Protein 3LUI (pdb70)

Radius of gyration: 21.97 Å; Cα contacts (8 Å, |Δi|>4): 432; chains: 3; bounding box: 38×56×55 Å

Organism: Homo sapiens (NCBI:txid9606)

GO terms:
  GO:0005768 endosome (C, IDA)
  GO:0010008 endosome membrane (C, IDA)
  GO:0032991 protein-containing complex (C, IDA)
  GO:0005829 cytosol (C, IDA)
  GO:0031410 cytoplasmic vesicle (C, IDA)
  GO:0035091 phosphatidylinositol binding (F, IDA)
  GO:0005737 cytoplasm (C, EXP)
  GO:0005769 early endosome (C, EXP)
  GO:0030659 cytoplasmic vesicle membrane (C, EXP)
  GO:0032456 endocytic recycling (P, IMP)
  GO:0005515 protein binding (F, IPI)
  GO:0050750 low-density lipoprotein particle receptor binding (F, IDA)
  GO:0005769 early endosome (C, IDA)
  GO:0005794 Golgi apparatus (C, IDA)
  GO:0006707 cholesterol catabolic process (P, IC)

Nearest PDB structures (foldseek):
  3lui-assembly2_B  TM=1.010E+00  e=7.079E-20  Homo sapiens
  3lui-assembly1_A  TM=9.892E-01  e=5.474E-18  Homo sapiens
  3lui-assembly3_C  TM=9.964E-01  e=6.627E-17  Homo sapiens
  3fog-assembly1_A  TM=9.856E-01  e=6.623E-16  Homo sapiens
  5zn9-assembly1_A  TM=9.102E-01  e=9.070E-08  Homo sapiens

Solvent-accessible surface area: 17740 Å² total; per-residue (Å²): 154,13,28,1,75,109,39,58,99,96,113,68,48,60,52,1,2,10,0,31,45,112,61,103,74,39,0,56,2,94,24,64,31,0,26,17,0,31,63,72,0,107,130,78,66,40,29,160,63,24,40,97,24,9,86,138,94,42,26,87,47,54,118,66,32,23,97,82,24,49,66,78,0,33,136,7,0,46,44,0,122,146,44,116,93,1,10,80,7,113,30,0,48,43,5,10,117,61,2,60,122,100,37,176,97,118,4,23,1,76,92,46,52,101,122,77,92,80,72,44,2,2,4,0,38,21,96,64,100,66,35,0,61,1,97,26,64,17,0,30,9,0,20,81,77,0,124,193,114,59,30,49,147,84,18,33,95,31,7,77,106,100,42,25,100,45,59,119,75,37,19,77,93,22,34,63,59,0,33,136,3,1,50,38,0,72,142,42,120,99,0,2,83,8,132,23,0,46,24,6,10,142,55,0,59,76,48,35,121,136,118,81,43,100,3,26,0,64,86,44,55,96,96,95,105,52,30,74,71,58,52,0,2,6,0,31,12,85,56,100,78,23,0,50,3,94,23,62,34,0,30,8,0,33,98,79,0,116,184,112,55,21,66,160,55,31,33,98,30,8,76,140,101,51,18,79,42,32,121,75,46,20,74,90,23,37,81,63,0,41,148,3,0,50,32,0,51,124,39,114,90,0,0,86,6,144,28,0,38,39,9,4,134,46,1,88,139,81,70

Foldseek 3Di:
DKAFPDWDFDPVTFIWTQIADPNHTQFIHGLVLVVVLVVVVCVVPPPVQADDQDDDDPDDDDPVRVVVNRVRVRVRLVVQCPDPVSVPDPSNVVSSVVRRVVRD/DQKAQPDWDFAVVTFIWTFIDDPPHGQFTHGLVLVVVLLVVCCVVPNNVVADDQDDDDPDDDDPVRVVVNRVRSRVRLRRQCPDPVRVPDPSNVVSSVVRSVVRVD/DQWQWAFPDWDWDAVHDDIAIWTQIDTPPHGQFIDGLVLVVVLVVVCCVVPHPPPADDQDDDDPDDDDPVRVVVNRVRVRVRLVVQCPRPDRVPDPSNVVSSVVRNVVD

InterPro domains:
  IPR000159 Ras-associating domain [PS50200] (115-206)
  IPR001683 Phox homology [PF00787] (24-103)
  IPR001683 Phox homology [PS50195] (1-109)
  IPR001683 Phox homology [SM00312] (1-105)
  IPR011993 PH-like domain superfamily [G3DSA:2.30.29.30] (271-388)
  IPR028666 Sorting nexin-17, FERM domain, N-terminal subdomain [cd16121] (115-207)
  IPR036871 PX domain superfamily [G3DSA:3.30.1520.10] (1-111)
  IPR036871 PX domain superfamily [SSF64268] (11-110)
  IPR037836 SNX17, atypical FERM-like domain [cd13337] (269-388)
  IPR040842 Sorting nexin-17/31, FERM domain [PF18116] (270-384)
  IPR048763 Sortin nexin 17/31, FERM domain, F1 lobe [PF21273] (117-206)
  IPR048767 Sortin nexin 17/31, FERM domain, F2 lobe [PF21271] (207-267)

Secondary structure (DSSP, 8-state):
-EEEEEEEEE---EEEEEEEETTEEEEEEEHHHHHHHHHHHHHHH-STTSPPPPPP-SSPPPHHHHHHHHHHHHHHHHHHHHSHHHHH-HHHHHHHHHHHHHH-/--EEEEEEEE-----EEEEEEETTEEEEEEEHHHHHHHHHHHHHHH-GGGSPPPPPP-SSPPPHHHHHHHHHHHHHHHHHHHHSTTTTT-HHHHHHHHHHHHHHH-/--S-EEEEEEEEE---SS-EEEEEEEETTEEEEEE-HHHHHHHHHHHHHHH-TT-SPPPPPP-SSPPPHHHHHHHHHHHHHHHHHHHHSHHHHT-HHHHHHHHHHHHH-

Sequence (319 aa):
HFSIPETESRSSAYVAYNIHVNGVLHCRVRYSQLLGLHEQLRKEYGANVLPAFPPKKLFSLTPAEVEQRREQLEKYMQAVRQDPLLGSSETFNSFLRRAQQETQMHFSIPETESRGSAYVAYNIHVNGVLHCRVRYSQLLGLHEQLRKEYGANVLPAFPPKKLFSLTPAEVEQRREQLEKYMQAVRQDPLLGSSETFNSFLRRAQQETQQNAMHFSIPETESRSSGGSAYVAYNIHVNGVLHCRVRYSQLLGLHEQLRKEYGANVLPAFPPKKLFSLTPAEVEQRREQLEKYMQAVRQDPLLGSSETFNSFLRRAQQET

B-factor: mean 25.73, std 9.55, range [9.33, 63.17]

CATH classification: 3.30.1520.10

Structure (mmCIF, N/CA/C/O backbone):
data_3LUI
#
_entry.id   3LUI
#
_cell.length_a   56.893
_cell.length_b   66.588
_cell.length_c   98.193
_cell.angle_alpha   90.00
_cell.angle_beta   90.00
_cell.angle_gamma   90.00
#
_symmetry.space_group_name_H-M   'P 21 21 21'
#
loop_
_entity.id
_entity.type
_entity.pdbx_description
1 polymer 'Sorting nexin-17'
2 non-polymer 'SULFATE ION'
3 water water
#
loop_
_atom_site.group_PDB
_atom_site.id
_atom_site.type_symbol
_atom_site.label_atom_id
_atom_site.label_alt_id
_atom_site.label_comp_id
_atom_site.label_asym_id
_atom_site.label_entity_id
_atom_site.label_seq_id
_atom_site.pdbx_PDB_ins_code
_atom_site.Cartn_x
_atom_site.Cartn_y
_atom_site.Cartn_z
_atom_site.occupancy
_atom_site.B_iso_or_equiv
_atom_site.auth_seq_id
_atom_site.auth_comp_id
_atom_site.auth_asym_id
_atom_site.auth_atom_id
_atom_site.pdbx_PDB_model_num
ATOM 1 N N . HIS A 1 5 ? 6.138 20.197 2.562 1.00 35.28 2 HIS A N 1
ATOM 2 C CA . HIS A 1 5 ? 6.092 21.420 1.768 1.00 28.75 2 HIS A CA 1
ATOM 3 C C . HIS A 1 5 ? 7.219 21.431 0.749 1.00 23.44 2 HIS A C 1
ATOM 4 O O . HIS A 1 5 ? 8.386 21.610 1.106 1.00 25.74 2 HIS A O 1
ATOM 11 N N . PHE A 1 6 ? 6.864 21.229 -0.517 1.00 23.23 3 PHE A N 1
ATOM 12 C CA . PHE A 1 6 ? 7.821 21.277 -1.616 1.00 21.54 3 PHE A CA 1
ATOM 13 C C . PHE A 1 6 ? 8.077 22.701 -2.086 1.00 24.10 3 PHE A C 1
ATOM 14 O O . PHE A 1 6 ? 7.138 23.489 -2.240 1.00 20.72 3 PHE A O 1
ATOM 22 N N . SER A 1 7 ? 9.347 23.022 -2.331 1.00 17.45 4 SER A N 1
ATOM 23 C CA . SER A 1 7 ? 9.688 24.273 -2.983 1.00 14.38 4 SER A CA 1
ATOM 24 C C . SER A 1 7 ? 10.824 24.039 -3.980 1.00 14.61 4 SER A C 1
ATOM 25 O O . SER A 1 7 ? 11.538 23.039 -3.903 1.00 13.73 4 SER A O 1
ATOM 28 N N . ILE A 1 8 ? 10.966 24.956 -4.923 1.00 14.03 5 ILE A N 1
ATOM 29 C CA . ILE A 1 8 ? 12.114 24.969 -5.825 1.00 15.33 5 ILE A CA 1
ATOM 30 C C . ILE A 1 8 ? 12.652 26.394 -5.838 1.00 16.52 5 ILE A C 1
ATOM 31 O O . ILE A 1 8 ? 12.337 27.171 -6.741 1.00 18.75 5 ILE A O 1
ATOM 36 N N . PRO A 1 9 ? 13.448 26.755 -4.812 1.00 14.66 6 PRO A N 1
ATOM 37 C CA . PRO A 1 9 ? 13.867 28.144 -4.579 1.00 15.43 6 PRO A CA 1
ATOM 38 C C . PRO A 1 9 ? 14.956 28.598 -5.534 1.00 18.94 6 PRO A C 1
ATOM 39 O O . PRO A 1 9 ? 15.148 29.801 -5.722 1.00 19.99 6 PRO A O 1
ATOM 43 N N . GLU A 1 10 ? 15.662 27.639 -6.117 1.00 18.69 7 GLU A N 1
ATOM 44 C CA . GLU A 1 10 ? 16.824 27.939 -6.925 1.00 18.27 7 GLU A CA 1
ATOM 45 C C . GLU A 1 10 ? 17.042 26.948 -8.065 1.00 17.29 7 GLU A C 1
ATOM 46 O O . GLU A 1 10 ? 16.617 25.791 -8.001 1.00 15.55 7 GLU A O 1
ATOM 52 N N . THR A 1 11 ? 17.710 27.431 -9.108 1.00 18.15 8 THR A N 1
ATOM 53 C CA . THR A 1 11 ? 18.198 26.602 -10.205 1.00 14.62 8 THR A CA 1
ATOM 54 C C . THR A 1 11 ? 19.721 26.724 -10.229 1.00 20.02 8 THR A C 1
ATOM 55 O O . THR A 1 11 ? 20.280 27.683 -9.681 1.00 20.50 8 THR A O 1
ATOM 59 N N . GLU A 1 12 ? 20.385 25.758 -10.863 1.00 16.75 9 GLU A N 1
ATOM 60 C CA . GLU A 1 12 ? 21.834 25.831 -11.072 1.00 17.94 9 GLU A CA 1
ATOM 61 C C . GLU A 1 12 ? 22.158 25.472 -12.508 1.00 21.46 9 GLU A C 1
ATOM 62 O O . GLU A 1 12 ? 21.395 24.770 -13.160 1.00 18.81 9 GLU A O 1
ATOM 68 N N . SER A 1 13 ? 23.304 25.939 -12.996 1.00 16.19 10 SER A N 1
ATOM 69 C CA . SER A 1 13 ? 23.810 25.467 -14.275 1.00 15.32 10 SER A CA 1
ATOM 70 C C . SER A 1 13 ? 24.787 24.312 -14.017 1.00 20.82 10 SER A C 1
ATOM 71 O O . SER A 1 13 ? 25.760 24.455 -13.257 1.00 15.86 10 SER A O 1
ATOM 74 N N . ARG A 1 14 ? 24.495 23.160 -14.621 1.00 16.71 11 ARG A N 1
ATOM 75 C CA . ARG A 1 14 ? 25.307 21.957 -14.462 1.00 18.53 11 ARG A CA 1
ATOM 76 C C . ARG A 1 14 ? 25.663 21.342 -15.812 1.00 17.88 11 ARG A C 1
ATOM 77 O O . ARG A 1 14 ? 25.229 21.826 -16.850 1.00 18.34 11 ARG A O 1
ATOM 85 N N . SER A 1 15 ? 26.468 20.289 -15.806 1.00 18.00 12 SER A N 1
ATOM 86 C CA . SER A 1 15 ? 26.861 19.667 -17.054 1.00 19.04 12 SER A CA 1
ATOM 87 C C . SER A 1 15 ? 27.237 18.221 -16.805 1.00 20.60 12 SER A C 1
ATOM 88 O O . SER A 1 15 ? 27.326 17.810 -15.649 1.00 21.22 12 SER A O 1
ATOM 91 N N . SER A 1 21 ? 26.302 21.044 -23.627 1.00 42.15 18 SER A N 1
ATOM 92 C CA . SER A 1 21 ? 25.924 19.986 -22.707 1.00 32.91 18 SER A CA 1
ATOM 93 C C . SER A 1 21 ? 25.675 20.530 -21.299 1.00 29.39 18 SER A C 1
ATOM 94 O O . SER A 1 21 ? 25.478 19.760 -20.361 1.00 29.45 18 SER A O 1
ATOM 97 N N . ALA A 1 22 ? 25.692 21.853 -21.148 1.00 25.65 19 ALA A N 1
ATOM 98 C CA . ALA A 1 22 ? 25.251 22.459 -19.893 1.00 22.49 19 ALA A CA 1
ATOM 99 C C . ALA A 1 22 ? 23.724 22.485 -19.882 1.00 20.39 19 ALA A C 1
ATOM 100 O O . ALA A 1 22 ? 23.089 22.613 -20.924 1.00 21.04 19 ALA A O 1
ATOM 102 N N . TYR A 1 23 ? 23.133 22.360 -18.708 1.00 17.12 20 TYR A N 1
ATOM 103 C CA . TYR A 1 23 ? 21.680 22.333 -18.629 1.00 18.00 20 TYR A CA 1
ATOM 104 C C . TYR A 1 23 ? 21.266 22.971 -17.321 1.00 18.03 20 TYR A C 1
ATOM 105 O O . TYR A 1 23 ? 22.090 23.127 -16.419 1.00 14.89 20 TYR A O 1
ATOM 114 N N . VAL A 1 24 ? 19.990 23.325 -17.215 1.00 13.07 21 VAL A N 1
ATOM 115 C CA . VAL A 1 24 ? 19.451 23.886 -15.990 1.00 15.10 21 VAL A CA 1
ATOM 116 C C . VAL A 1 24 ? 18.950 22.789 -15.066 1.00 16.32 21 VAL A C 1
ATOM 117 O O . VAL A 1 24 ? 18.168 21.925 -15.479 1.00 17.90 21 VAL A O 1
ATOM 121 N N . ALA A 1 25 ? 19.412 22.825 -13.822 1.00 13.23 22 ALA A N 1
ATOM 122 C CA . ALA A 1 25 ? 18.977 21.906 -12.786 1.00 13.83 22 ALA A CA 1
ATOM 123 C C . ALA A 1 25 ? 18.097 22.664 -11.814 1.00 14.29 22 ALA A C 1
ATOM 124 O O . ALA A 1 25 ? 18.346 23.833 -11.527 1.00 14.77 22 ALA A O 1
ATOM 126 N N . TYR A 1 26 ? 17.067 21.979 -11.322 1.00 14.02 23 TYR A N 1
ATOM 127 C CA . TYR A 1 26 ? 16.111 22.544 -10.378 1.00 15.73 23 TYR A CA 1
ATOM 128 C C . TYR A 1 26 ? 16.337 21.897 -9.033 1.00 17.40 23 TYR A C 1
ATOM 129 O O . TYR A 1 26 ? 16.344 20.667 -8.913 1.00 15.70 23 TYR A O 1
ATOM 138 N N . ASN A 1 27 ? 16.569 22.728 -8.020 1.00 14.65 24 ASN A N 1
ATOM 139 C CA . ASN A 1 27 ? 16.888 22.205 -6.702 1.00 17.52 24 ASN A CA 1
ATOM 140 C C . ASN A 1 27 ? 15.616 22.067 -5.880 1.00 16.52 24 ASN A C 1
ATOM 141 O O . ASN A 1 27 ? 15.124 23.042 -5.323 1.00 15.77 24 ASN A O 1
ATOM 146 N N . ILE A 1 28 ? 15.059 20.862 -5.839 1.00 15.33 25 ILE A N 1
ATOM 147 C CA . ILE A 1 28 ? 13.816 20.645 -5.111 1.00 17.02 25 ILE A CA 1
ATOM 148 C C . ILE A 1 28 ? 14.121 20.511 -3.631 1.00 16.35 25 ILE A C 1
ATOM 149 O O . ILE A 1 28 ? 14.987 19.722 -3.229 1.00 16.91 25 ILE A O 1
ATOM 154 N N . HIS A 1 29 ? 13.414 21.295 -2.830 1.00 13.69 26 HIS A N 1
ATOM 155 C CA . HIS A 1 29 ? 13.573 21.278 -1.388 1.00 13.76 26 HIS A CA 1
ATOM 156 C C . HIS A 1 29 ? 12.320 20.719 -0.745 1.00 21.73 26 HIS A C 1
ATOM 157 O O . HIS A 1 29 ? 11.247 20.789 -1.330 1.00 17.50 26 HIS A O 1
ATOM 164 N N . VAL A 1 30 ? 12.457 20.140 0.446 1.00 19.26 27 VAL A N 1
ATOM 165 C CA . VAL A 1 30 ? 11.283 19.773 1.245 1.00 18.99 27 VAL A CA 1
ATOM 166 C C . VAL A 1 30 ? 11.434 20.371 2.641 1.00 22.39 27 VAL A C 1
ATOM 167 O O . VAL A 1 30 ? 12.446 20.156 3.304 1.00 22.67 27 VAL A O 1
ATOM 171 N N . ASN A 1 31 ? 10.431 21.126 3.077 1.00 25.54 28 ASN A N 1
ATOM 172 C CA . ASN A 1 31 ? 10.533 21.911 4.305 1.00 25.47 28 ASN A CA 1
ATOM 173 C C . ASN A 1 31 ? 11.807 22.734 4.386 1.00 25.64 28 ASN A C 1
ATOM 174 O O . ASN A 1 31 ? 12.416 22.848 5.448 1.00 26.58 28 ASN A O 1
ATOM 179 N N . GLY A 1 32 ? 12.208 23.298 3.253 1.00 21.06 29 GLY A N 1
ATOM 180 C CA . GLY A 1 32 ? 13.300 24.248 3.217 1.00 22.95 29 GLY A CA 1
ATOM 181 C C . GLY A 1 32 ? 14.654 23.589 3.199 1.00 20.63 29 GLY A C 1
ATOM 182 O O . GLY A 1 32 ? 15.676 24.253 3.319 1.00 21.83 29 GLY A O 1
ATOM 183 N N . VAL A 1 33 ? 14.656 22.268 3.046 1.00 22.02 30 VAL A N 1
ATOM 184 C CA . VAL A 1 33 ? 15.893 21.502 3.056 1.00 23.28 30 VAL A CA 1
ATOM 185 C C . VAL A 1 33 ? 16.053 20.800 1.722 1.00 22.33 30 VAL A C 1
ATOM 186 O O . VAL A 1 33 ? 15.118 20.167 1.243 1.00 19.67 30 VAL A O 1
ATOM 190 N N . LEU A 1 34 ? 17.236 20.921 1.132 1.00 18.02 31 LEU A N 1
ATOM 191 C CA . LEU A 1 34 ? 17.527 20.326 -0.169 1.00 21.54 31 LEU A CA 1
ATOM 192 C C . LEU A 1 34 ? 17.220 18.840 -0.190 1.00 21.62 31 LEU A C 1
ATOM 193 O O . LEU A 1 34 ? 17.739 18.076 0.622 1.00 21.27 31 LEU A O 1
ATOM 198 N N . HIS A 1 35 ? 16.393 18.431 -1.139 1.00 15.89 32 HIS A N 1
ATOM 199 C CA . HIS A 1 35 ? 16.003 17.035 -1.260 1.00 19.13 32 HIS A CA 1
ATOM 200 C C . HIS A 1 35 ? 16.656 16.423 -2.487 1.00 21.41 32 HIS A C 1
ATOM 201 O O . HIS A 1 35 ? 17.340 15.399 -2.406 1.00 21.41 32 HIS A O 1
ATOM 208 N N . CYS A 1 36 ? 16.453 17.051 -3.634 1.00 18.33 33 CYS A N 1
ATOM 209 C CA . CYS A 1 36 ? 17.061 16.535 -4.848 1.00 19.78 33 CYS A CA 1
ATOM 210 C C . CYS A 1 36 ? 17.195 17.571 -5.942 1.00 17.80 33 CYS A C 1
ATOM 211 O O . CYS A 1 36 ? 16.463 18.564 -5.995 1.00 21.16 33 CYS A O 1
ATOM 214 N N . ARG A 1 37 ? 18.148 17.317 -6.822 1.00 16.71 34 ARG A N 1
ATOM 215 C CA . ARG A 1 37 ? 18.402 18.151 -7.979 1.00 17.88 34 ARG A CA 1
ATOM 216 C C . ARG A 1 37 ? 17.976 17.377 -9.235 1.00 18.75 34 ARG A C 1
ATOM 217 O O . ARG A 1 37 ? 18.353 16.211 -9.407 1.00 20.00 34 ARG A O 1
ATOM 225 N N . VAL A 1 38 ? 17.162 17.995 -10.086 1.00 16.61 35 VAL A N 1
ATOM 226 C CA . VAL A 1 38 ? 16.664 17.334 -11.298 1.00 12.88 35 VAL A CA 1
ATOM 227 C C . VAL A 1 38 ? 16.588 18.283 -12.476 1.00 15.88 35 VAL A C 1
ATOM 228 O O . VAL A 1 38 ? 16.466 19.491 -12.300 1.00 19.11 35 VAL A O 1
ATOM 232 N N . ARG A 1 39 ? 16.632 17.738 -13.687 1.00 12.52 36 ARG A N 1
ATOM 233 C CA . ARG A 1 39 ? 16.497 18.581 -14.874 1.00 14.01 36 ARG A CA 1
ATOM 234 C C . ARG A 1 39 ? 15.084 18.480 -15.433 1.00 14.51 36 ARG A C 1
ATOM 235 O O . ARG A 1 39 ? 14.336 17.573 -15.077 1.00 14.39 36 ARG A O 1
ATOM 243 N N . TYR A 1 40 ? 14.707 19.437 -16.271 1.00 12.84 37 TYR A N 1
ATOM 244 C CA . TYR A 1 40 ? 13.371 19.449 -16.842 1.00 14.89 37 TYR A CA 1
ATOM 245 C C . TYR A 1 40 ? 13.030 18.109 -17.516 1.00 15.54 37 TYR A C 1
ATOM 246 O O . TYR A 1 40 ? 11.924 17.585 -17.359 1.00 13.64 37 TYR A O 1
ATOM 255 N N . SER A 1 41 ? 13.960 17.576 -18.298 1.00 16.23 38 SER A N 1
ATOM 256 C CA . SER A 1 41 ? 13.701 16.323 -19.017 1.00 16.87 38 SER A CA 1
ATOM 257 C C . SER A 1 41 ? 13.267 15.211 -18.074 1.00 14.76 38 SER A C 1
ATOM 258 O O . SER A 1 41 ? 12.457 14.366 -18.447 1.00 16.36 38 SER A O 1
ATOM 261 N N . GLN A 1 42 ? 13.805 15.199 -16.855 1.00 15.44 39 GLN A N 1
ATOM 262 C CA . GLN A 1 42 ? 13.460 14.148 -15.903 1.00 15.81 39 GLN A CA 1
ATOM 263 C C . GLN A 1 42 ? 12.042 14.338 -15.390 1.00 15.43 39 GLN A C 1
ATOM 264 O O . GLN A 1 42 ? 11.266 13.385 -15.296 1.00 13.34 39 GLN A O 1
ATOM 270 N N . LEU A 1 43 ? 11.698 15.574 -15.055 1.00 11.34 40 LEU A N 1
ATOM 271 C CA . LEU A 1 43 ? 10.345 15.847 -14.589 1.00 10.48 40 LEU A CA 1
ATOM 272 C C . LEU A 1 43 ? 9.330 15.620 -15.720 1.00 11.54 40 LEU A C 1
ATOM 273 O O . LEU A 1 43 ? 8.214 15.196 -15.470 1.00 14.12 40 LEU A O 1
ATOM 278 N N . LEU A 1 44 ? 9.722 15.896 -16.959 1.00 12.45 41 LEU A N 1
ATOM 279 C CA . LEU A 1 44 ? 8.852 15.614 -18.090 1.00 14.01 41 LEU A CA 1
ATOM 280 C C . LEU A 1 44 ? 8.583 14.113 -18.202 1.00 15.26 41 LEU A C 1
ATOM 281 O O . LEU A 1 44 ? 7.449 13.685 -18.420 1.00 12.56 41 LEU A O 1
ATOM 286 N N . GLY A 1 45 ? 9.637 13.313 -18.067 1.00 14.28 42 GLY A N 1
ATOM 287 C CA . GLY A 1 45 ? 9.492 11.870 -18.132 1.00 15.41 42 GLY A CA 1
ATOM 288 C C . GLY A 1 45 ? 8.614 11.383 -17.005 1.00 18.91 42 GLY A C 1
ATOM 289 O O . GLY A 1 45 ? 7.835 10.439 -17.175 1.00 15.39 42 GLY A O 1
ATOM 290 N N . LEU A 1 46 ? 8.748 12.031 -15.849 1.00 15.14 43 LEU A N 1
ATOM 291 C CA . LEU A 1 46 ? 7.961 11.678 -14.680 1.00 15.99 43 LEU A CA 1
ATOM 292 C C . LEU A 1 46 ? 6.495 11.895 -14.993 1.00 17.30 43 LEU A C 1
ATOM 293 O O . LEU A 1 46 ? 5.668 11.011 -14.789 1.00 14.36 43 LEU A O 1
ATOM 298 N N . HIS A 1 47 ? 6.192 13.091 -15.484 1.00 13.98 44 HIS A N 1
ATOM 299 C CA . HIS A 1 47 ? 4.822 13.433 -15.857 1.00 16.16 44 HIS A CA 1
ATOM 300 C C . HIS A 1 47 ? 4.248 12.447 -16.876 1.00 18.37 44 HIS A C 1
ATOM 301 O O . HIS A 1 47 ? 3.119 11.961 -16.731 1.00 16.68 44 HIS A O 1
ATOM 308 N N . GLU A 1 48 ? 5.030 12.133 -17.901 1.00 15.10 45 GLU A N 1
ATOM 309 C CA . GLU A 1 48 ? 4.545 11.240 -18.946 1.00 17.95 45 GLU A CA 1
ATOM 310 C C . GLU A 1 48 ? 4.213 9.849 -18.415 1.00 18.83 45 GLU A C 1
ATOM 311 O O . GLU A 1 48 ? 3.218 9.256 -18.833 1.00 17.38 45 GLU A O 1
ATOM 317 N N . GLN A 1 49 ? 5.015 9.353 -17.473 1.00 15.32 46 GLN A N 1
ATOM 318 C CA . GLN A 1 49 ? 4.768 8.050 -16.850 1.00 17.07 46 GLN A CA 1
ATOM 319 C C . GLN A 1 49 ? 3.544 8.082 -15.936 1.00 20.52 46 GLN A C 1
ATOM 320 O O . GLN A 1 49 ? 2.739 7.147 -15.934 1.00 19.51 46 GLN A O 1
ATOM 326 N N . LEU A 1 50 ? 3.390 9.150 -15.160 1.00 17.59 47 LEU A N 1
ATOM 327 C CA . LEU A 1 50 ? 2.191 9.279 -14.330 1.00 16.96 47 LEU A CA 1
ATOM 328 C C . LEU A 1 50 ? 0.950 9.363 -15.213 1.00 16.03 47 LEU A C 1
ATOM 329 O O . LEU A 1 50 ? -0.099 8.828 -14.858 1.00 18.20 47 LEU A O 1
ATOM 334 N N . ARG A 1 51 ? 1.070 10.019 -16.364 1.00 16.61 48 ARG A N 1
ATOM 335 C CA . ARG A 1 51 ? -0.054 10.115 -17.305 1.00 19.07 48 ARG A CA 1
ATOM 336 C C . ARG A 1 51 ? -0.437 8.730 -17.831 1.00 24.57 48 ARG A C 1
ATOM 337 O O . ARG A 1 51 ? -1.621 8.392 -17.911 1.00 22.35 48 ARG A O 1
ATOM 345 N N . LYS A 1 52 ? 0.572 7.938 -18.186 1.00 19.43 49 LYS A N 1
ATOM 346 C CA . LYS A 1 52 ? 0.359 6.558 -18.616 1.00 21.57 49 LYS A CA 1
ATOM 347 C C . LYS A 1 52 ? -0.370 5.758 -17.547 1.00 22.22 49 LYS A C 1
ATOM 348 O O . LYS A 1 52 ? -1.302 5.018 -17.839 1.00 23.97 49 LYS A O 1
ATOM 354 N N . GLU A 1 53 ? 0.045 5.917 -16.299 1.00 18.33 50 GLU A N 1
ATOM 355 C CA . GLU A 1 53 ? -0.523 5.132 -15.215 1.00 17.74 50 GLU A CA 1
ATOM 356 C C . GLU A 1 53 ? -1.919 5.578 -14.791 1.00 24.59 50 GLU A C 1
ATOM 357 O O . GLU A 1 53 ? -2.768 4.734 -14.508 1.00 23.43 50 GLU A O 1
ATOM 363 N N . TYR A 1 54 ? -2.158 6.890 -14.753 1.00 19.48 51 TYR A N 1
ATOM 364 C CA . TYR A 1 54 ? -3.398 7.420 -14.168 1.00 22.60 51 TYR A CA 1
ATOM 365 C C . TYR A 1 54 ? -4.396 8.042 -15.143 1.00 25.69 51 TYR A C 1
ATOM 366 O O . TYR A 1 54 ? -5.526 8.340 -14.756 1.00 26.37 51 TYR A O 1
ATOM 375 N N . GLY A 1 55 ? -3.990 8.236 -16.396 1.00 25.12 52 GLY A N 1
ATOM 376 C CA . GLY A 1 55 ? -4.930 8.599 -17.448 1.00 30.60 52 GLY A CA 1
ATOM 377 C C . GLY A 1 55 ? -5.196 10.070 -17.772 1.00 36.95 52 GLY A C 1
ATOM 378 O O . GLY A 1 55 ? -6.116 10.366 -18.546 1.00 37.14 52 GLY A O 1
ATOM 379 N N . ALA A 1 56 ? -4.431 10.990 -17.187 1.00 26.83 53 ALA A N 1
ATOM 380 C CA . ALA A 1 56 ? -4.450 12.398 -17.634 1.00 37.30 53 ALA A CA 1
ATOM 381 C C . ALA A 1 56 ? -5.293 13.367 -16.822 1.00 41.59 53 ALA A C 1
ATOM 382 O O . ALA A 1 56 ? -4.741 14.194 -16.095 1.00 40.94 53 ALA A O 1
ATOM 384 N N . ASN A 1 57 ? -6.618 13.305 -17.009 1.00 37.19 54 ASN A N 1
ATOM 385 C CA . ASN A 1 57 ? -7.562 14.220 -16.360 1.00 34.62 54 ASN A CA 1
ATOM 386 C C . ASN A 1 57 ? -7.394 14.240 -14.855 1.00 34.37 54 ASN A C 1
ATOM 387 O O . ASN A 1 57 ? -8.300 14.652 -14.119 1.00 34.36 54 ASN A O 1
ATOM 392 N N . VAL A 1 58 ? -6.227 13.788 -14.413 1.00 27.28 55 VAL A N 1
ATOM 393 C CA . VAL A 1 58 ? -5.908 13.640 -13.016 1.00 25.21 55 VAL A CA 1
ATOM 394 C C . VAL A 1 58 ? -4.717 14.538 -12.677 1.00 20.69 55 VAL A C 1
ATOM 395 O O . VAL A 1 58 ? -4.597 15.021 -11.558 1.00 23.63 55 VAL A O 1
ATOM 399 N N . LEU A 1 59 ? -3.854 14.764 -13.660 1.00 20.45 56 LEU A N 1
ATOM 400 C CA . LEU A 1 59 ? -2.628 15.521 -13.447 1.00 15.47 56 LEU A CA 1
ATOM 401 C C . LEU A 1 59 ? -2.807 16.998 -13.767 1.00 14.87 56 LEU A C 1
ATOM 402 O O . LEU A 1 59 ? -3.622 17.361 -14.627 1.00 15.39 56 LEU A O 1
ATOM 407 N N . PRO A 1 60 ? -2.023 17.855 -13.096 1.00 14.80 57 PRO A N 1
ATOM 408 C CA . PRO A 1 60 ? -1.992 19.265 -13.483 1.00 15.04 57 PRO A CA 1
ATOM 409 C C . PRO A 1 60 ? -1.331 19.344 -14.844 1.00 17.46 57 PRO A C 1
ATOM 410 O O . PRO A 1 60 ? -0.607 18.412 -15.200 1.00 16.10 57 PRO A O 1
ATOM 414 N N . ALA A 1 61 ? -1.539 20.429 -15.582 1.00 15.45 58 ALA A N 1
ATOM 415 C CA . ALA A 1 61 ? -0.833 20.624 -16.846 1.00 15.07 58 ALA A CA 1
ATOM 416 C C . ALA A 1 61 ? 0.655 20.703 -16.559 1.00 15.02 58 ALA A C 1
ATOM 417 O O . ALA A 1 61 ? 1.066 21.359 -15.620 1.00 15.68 58 ALA A O 1
ATOM 419 N N . PHE A 1 62 ? 1.463 20.027 -17.363 1.00 14.40 59 PHE A N 1
ATOM 420 C CA . PHE A 1 62 ? 2.897 20.075 -17.142 1.00 14.90 59 PHE A CA 1
ATOM 421 C C . PHE A 1 62 ? 3.486 21.276 -17.890 1.00 15.60 59 PHE A C 1
ATOM 422 O O . PHE A 1 62 ? 3.122 21.538 -19.033 1.00 16.49 59 PHE A O 1
ATOM 430 N N . PRO A 1 63 ? 4.390 22.027 -17.243 1.00 13.35 60 PRO A N 1
ATOM 431 C CA . PRO A 1 63 ? 4.970 23.161 -17.969 1.00 15.65 60 PRO A CA 1
ATOM 432 C C . PRO A 1 63 ? 5.592 22.655 -19.272 1.00 14.24 60 PRO A C 1
ATOM 433 O O . PRO A 1 63 ? 6.354 21.690 -19.245 1.00 13.87 60 PRO A O 1
ATOM 437 N N . PRO A 1 64 ? 5.241 23.289 -20.398 1.00 15.73 61 PRO A N 1
ATOM 438 C CA . PRO A 1 64 ? 5.474 22.727 -21.730 1.00 18.72 61 PRO A CA 1
ATOM 439 C C . PRO A 1 64 ? 6.908 22.887 -22.239 1.00 18.31 61 PRO A C 1
ATOM 440 O O . PRO A 1 64 ? 7.636 23.770 -21.800 1.00 16.01 61 PRO A O 1
ATOM 444 N N . LYS A 1 65 ? 7.289 22.008 -23.160 1.00 16.55 62 LYS A N 1
ATOM 445 C CA . LYS A 1 65 ? 8.553 22.124 -23.876 1.00 21.99 62 LYS A CA 1
ATOM 446 C C . LYS A 1 65 ? 8.635 23.431 -24.657 1.00 24.90 62 LYS A C 1
ATOM 447 O O . LYS A 1 65 ? 7.629 23.927 -25.166 1.00 23.68 62 LYS A O 1
ATOM 453 N N . LYS A 1 66 ? 9.847 23.975 -24.740 1.00 19.47 63 LYS A N 1
ATOM 454 C CA . LYS A 1 66 ? 10.147 25.190 -25.491 1.00 22.90 63 LYS A CA 1
ATOM 455 C C . LYS A 1 66 ? 11.026 24.836 -26.693 1.00 19.60 63 LYS A C 1
ATOM 456 O O . LYS A 1 66 ? 11.761 23.856 -26.659 1.00 19.15 63 LYS A O 1
ATOM 462 N N . LEU A 1 67 ? 10.963 25.641 -27.745 1.00 19.65 64 LEU A N 1
ATOM 463 C CA . LEU A 1 67 ? 11.685 25.341 -28.977 1.00 20.39 64 LEU A CA 1
ATOM 464 C C . LEU A 1 67 ? 12.978 26.135 -29.080 1.00 21.28 64 LEU A C 1
ATOM 465 O O . LEU A 1 67 ? 13.732 26.011 -30.053 1.00 22.59 64 LEU A O 1
ATOM 470 N N . PHE A 1 68 ? 13.238 26.940 -28.061 1.00 21.70 65 PHE A N 1
ATOM 471 C CA . PHE A 1 68 ? 14.408 27.800 -28.040 1.00 20.04 65 PHE A CA 1
ATOM 472 C C . PHE A 1 68 ? 14.971 27.792 -26.632 1.00 20.50 65 PHE A C 1
ATOM 473 O O . PHE A 1 68 ? 14.231 27.647 -25.658 1.00 19.92 65 PHE A O 1
ATOM 481 N N . SER A 1 69 ? 16.283 27.949 -26.521 1.00 24.18 66 SER A N 1
ATOM 482 C CA . SER A 1 69 ? 16.910 27.984 -25.207 1.00 23.47 66 SER A CA 1
ATOM 483 C C . SER A 1 69 ? 16.252 29.059 -24.336 1.00 22.25 66 SER A C 1
ATOM 484 O O . SER A 1 69 ? 15.957 30.175 -24.794 1.00 18.94 66 SER A O 1
ATOM 487 N N . LEU A 1 70 ? 16.021 28.722 -23.074 1.00 21.83 67 LEU A N 1
ATOM 488 C CA . LEU A 1 70 ? 15.244 29.593 -22.203 1.00 17.68 67 LEU A CA 1
ATOM 489 C C . LEU A 1 70 ? 16.036 30.804 -21.742 1.00 21.14 67 LEU A C 1
ATOM 490 O O . LEU A 1 70 ? 17.200 30.681 -21.351 1.00 20.84 67 LEU A O 1
ATOM 495 N N . THR A 1 71 ? 15.396 31.970 -21.790 1.00 17.98 68 THR A N 1
ATOM 496 C CA . THR A 1 71 ? 15.961 33.174 -21.199 1.00 20.53 68 THR A CA 1
ATOM 497 C C . THR A 1 71 ? 15.931 33.035 -19.681 1.00 21.42 68 THR A C 1
ATOM 498 O O . THR A 1 71 ? 15.245 32.160 -19.155 1.00 18.47 68 THR A O 1
ATOM 502 N N . PRO A 1 72 ? 16.681 33.891 -18.968 1.00 21.78 69 PRO A N 1
ATOM 503 C CA . PRO A 1 72 ? 16.582 33.851 -17.506 1.00 20.22 69 PRO A CA 1
ATOM 504 C C . PRO A 1 72 ? 15.140 34.034 -17.029 1.00 18.82 69 PRO A C 1
ATOM 505 O O . PRO A 1 72 ? 14.731 33.353 -16.092 1.00 20.45 69 PRO A O 1
ATOM 509 N N . ALA A 1 73 ? 14.388 34.932 -17.659 1.00 20.39 70 ALA A N 1
ATOM 510 C CA . ALA A 1 73 ? 12.989 35.124 -17.286 1.00 16.87 70 ALA A CA 1
ATOM 511 C C . ALA A 1 73 ? 12.186 33.830 -17.468 1.00 15.20 70 ALA A C 1
ATOM 512 O O . ALA A 1 73 ? 11.384 33.456 -16.615 1.00 15.11 70 ALA A O 1
ATOM 514 N N . GLU A 1 74 ? 12.401 33.167 -18.595 1.00 17.63 71 GLU A N 1
ATOM 515 C CA . GLU A 1 74 ? 11.743 31.889 -18.884 1.00 15.82 71 GLU A CA 1
ATOM 516 C C . GLU A 1 74 ? 12.116 30.791 -17.890 1.00 13.00 71 GLU A C 1
ATOM 517 O O . GLU A 1 74 ? 11.264 30.013 -17.470 1.00 14.36 71 GLU A O 1
ATOM 523 N N . VAL A 1 75 ? 13.386 30.733 -17.497 1.00 12.41 72 VAL A N 1
ATOM 524 C CA . VAL A 1 75 ? 13.808 29.760 -16.492 1.00 13.66 72 VAL A CA 1
ATOM 525 C C . VAL A 1 75 ? 13.069 30.013 -15.182 1.00 12.99 72 VAL A C 1
ATOM 526 O O . VAL A 1 75 ? 12.558 29.088 -14.543 1.00 12.45 72 VAL A O 1
ATOM 530 N N . GLU A 1 76 ? 13.008 31.281 -14.791 1.00 12.22 73 GLU A N 1
ATOM 531 C CA . GLU A 1 76 ? 12.344 31.674 -13.554 1.00 14.26 73 GLU A CA 1
ATOM 532 C C . GLU A 1 76 ? 10.876 31.300 -13.588 1.00 14.51 73 GLU A C 1
ATOM 533 O O . GLU A 1 76 ? 10.306 30.838 -12.596 1.00 15.19 73 GLU A O 1
ATOM 539 N N . GLN A 1 77 ? 10.256 31.518 -14.738 1.00 13.31 74 GLN A N 1
ATOM 540 C CA . GLN A 1 77 ? 8.852 31.165 -14.891 1.00 13.07 74 GLN A CA 1
ATOM 541 C C . GLN A 1 77 ? 8.659 29.666 -14.777 1.00 14.06 74 GLN A C 1
ATOM 542 O O . GLN A 1 77 ? 7.737 29.206 -14.104 1.00 12.89 74 GLN A O 1
ATOM 548 N N . ARG A 1 78 ? 9.520 28.908 -15.456 1.00 12.84 75 ARG A N 1
ATOM 549 C CA . ARG A 1 78 ? 9.422 27.448 -15.449 1.00 11.95 75 ARG A CA 1
ATOM 550 C C . ARG A 1 78 ? 9.662 26.882 -14.056 1.00 12.95 75 ARG A C 1
ATOM 551 O O . ARG A 1 78 ? 9.022 25.911 -13.650 1.00 13.06 75 ARG A O 1
ATOM 559 N N . ARG A 1 79 ? 10.630 27.457 -13.350 1.00 11.14 76 ARG A N 1
ATOM 560 C CA . ARG A 1 79 ? 10.896 27.102 -11.958 1.00 12.60 76 ARG A CA 1
ATOM 561 C C . ARG A 1 79 ? 9.622 27.250 -11.111 1.00 13.87 76 ARG A C 1
ATOM 562 O O . ARG A 1 79 ? 9.263 26.353 -10.345 1.00 12.07 76 ARG A O 1
ATOM 570 N N . GLU A 1 80 ? 8.962 28.396 -11.240 1.00 15.37 77 GLU A N 1
ATOM 571 C CA . GLU A 1 80 ? 7.754 28.676 -10.459 1.00 15.40 77 GLU A CA 1
ATOM 572 C C . GLU A 1 80 ? 6.656 27.668 -10.811 1.00 12.94 77 GLU A C 1
ATOM 573 O O . GLU A 1 80 ? 5.938 27.175 -9.940 1.00 13.39 77 GLU A O 1
ATOM 579 N N . GLN A 1 81 ? 6.526 27.366 -12.098 1.00 13.03 78 GLN A N 1
ATOM 580 C CA . GLN A 1 81 ? 5.488 26.446 -12.557 1.00 14.05 78 GLN A CA 1
ATOM 581 C C . GLN A 1 81 ? 5.755 24.995 -12.173 1.00 12.60 78 GLN A C 1
ATOM 582 O O . GLN A 1 81 ? 4.830 24.265 -11.781 1.00 12.92 78 GLN A O 1
ATOM 588 N N . LEU A 1 82 ? 7.007 24.554 -12.291 1.00 11.97 79 LEU A N 1
ATOM 589 C CA . LEU A 1 82 ? 7.339 23.213 -11.834 1.00 9.33 79 LEU A CA 1
ATOM 590 C C . LEU A 1 82 ? 7.097 23.083 -10.323 1.00 13.29 79 LEU A C 1
ATOM 591 O O . LEU A 1 82 ? 6.661 22.029 -9.838 1.00 12.48 79 LEU A O 1
ATOM 596 N N . GLU A 1 83 ? 7.367 24.162 -9.593 1.00 10.63 80 GLU A N 1
ATOM 597 C CA . GLU A 1 83 ? 7.185 24.178 -8.149 1.00 13.42 80 GLU A CA 1
ATOM 598 C C . GLU A 1 83 ? 5.721 23.921 -7.815 1.00 15.13 80 GLU A C 1
ATOM 599 O O . GLU A 1 83 ? 5.406 23.046 -7.014 1.00 14.96 80 GLU A O 1
ATOM 605 N N . LYS A 1 84 ? 4.830 24.680 -8.438 1.00 13.93 81 LYS A N 1
ATOM 606 C CA . LYS A 1 84 ? 3.391 24.473 -8.240 1.00 12.96 81 LYS A CA 1
ATOM 607 C C . LYS A 1 84 ? 2.915 23.103 -8.720 1.00 13.35 81 LYS A C 1
ATOM 608 O O . LYS A 1 84 ? 2.049 22.477 -8.104 1.00 13.79 81 LYS A O 1
ATOM 614 N N . TYR A 1 85 ? 3.466 22.641 -9.835 1.00 14.68 82 TYR A N 1
ATOM 615 C CA . TYR A 1 85 ? 3.123 21.332 -10.352 1.00 12.83 82 TYR A CA 1
ATOM 616 C C . TYR A 1 85 ? 3.460 20.229 -9.347 1.00 14.84 82 TYR A C 1
ATOM 617 O O . TYR A 1 85 ? 2.644 19.353 -9.078 1.00 15.13 82 TYR A O 1
ATOM 626 N N . MET A 1 86 ? 4.673 20.270 -8.801 1.00 13.39 83 MET A N 1
ATOM 627 C CA . MET A 1 86 ? 5.119 19.258 -7.843 1.00 13.27 83 MET A CA 1
ATOM 628 C C . MET A 1 86 ? 4.322 19.339 -6.543 1.00 15.42 83 MET A C 1
ATOM 629 O O . MET A 1 86 ? 3.961 18.310 -5.967 1.00 17.28 83 MET A O 1
ATOM 634 N N . GLN A 1 87 ? 4.049 20.556 -6.081 1.00 16.11 84 GLN A N 1
ATOM 635 C CA . GLN A 1 87 ? 3.196 20.724 -4.907 1.00 20.18 84 GLN A CA 1
ATOM 636 C C . GLN A 1 87 ? 1.831 20.083 -5.152 1.00 19.45 84 GLN A C 1
ATOM 637 O O . GLN A 1 87 ? 1.329 19.332 -4.317 1.00 20.37 84 GLN A O 1
ATOM 643 N N . ALA A 1 88 ? 1.235 20.379 -6.304 1.00 14.69 85 ALA A N 1
ATOM 644 C CA . ALA A 1 88 ? -0.102 19.872 -6.636 1.00 17.68 85 ALA A CA 1
ATOM 645 C C . ALA A 1 88 ? -0.155 18.351 -6.672 1.00 20.71 85 ALA A C 1
ATOM 646 O O . ALA A 1 88 ? -1.089 17.742 -6.146 1.00 20.46 85 ALA A O 1
ATOM 648 N N . VAL A 1 89 ? 0.843 17.745 -7.307 1.00 14.45 86 VAL A N 1
ATOM 649 C CA . VAL A 1 89 ? 0.944 16.296 -7.376 1.00 16.40 86 VAL A CA 1
ATOM 650 C C . VAL A 1 89 ? 1.119 15.703 -5.977 1.00 20.17 86 VAL A C 1
ATOM 651 O O . VAL A 1 89 ? 0.451 14.740 -5.616 1.00 19.68 86 VAL A O 1
ATOM 655 N N . ARG A 1 90 ? 2.015 16.283 -5.182 1.00 19.40 87 ARG A N 1
ATOM 656 C CA . ARG A 1 90 ? 2.264 15.762 -3.841 1.00 21.05 87 ARG A CA 1
ATOM 657 C C . ARG A 1 90 ? 1.011 15.841 -2.953 1.00 24.86 87 ARG A C 1
ATOM 658 O O . ARG A 1 90 ? 0.770 14.962 -2.126 1.00 27.37 87 ARG A O 1
ATOM 666 N N . GLN A 1 91 ? 0.207 16.880 -3.140 1.00 23.91 88 GLN A N 1
ATOM 667 C CA . GLN A 1 91 ? -0.969 17.077 -2.303 1.00 25.66 88 GLN A CA 1
ATOM 668 C C . GLN A 1 91 ? -2.154 16.217 -2.727 1.00 28.52 88 GLN A C 1
ATOM 669 O O . GLN A 1 91 ? -3.103 16.044 -1.966 1.00 29.13 88 GLN A O 1
ATOM 675 N N . ASP A 1 92 ? -2.097 15.678 -3.939 1.00 21.04 89 ASP A N 1
ATOM 676 C CA . ASP A 1 92 ? -3.132 14.767 -4.418 1.00 24.94 89 ASP A CA 1
ATOM 677 C C . ASP A 1 92 ? -3.010 13.408 -3.714 1.00 24.32 89 ASP A C 1
ATOM 678 O O . ASP A 1 92 ? -1.932 12.804 -3.680 1.00 22.96 89 ASP A O 1
ATOM 683 N N . PRO A 1 93 ? -4.114 12.933 -3.114 1.00 26.48 90 PRO A N 1
ATOM 684 C CA . PRO A 1 93 ? -4.108 11.621 -2.452 1.00 28.99 90 PRO A CA 1
ATOM 685 C C . PRO A 1 93 ? -3.544 10.501 -3.327 1.00 24.44 90 PRO A C 1
ATOM 686 O O . PRO A 1 93 ? -2.627 9.800 -2.903 1.00 28.02 90 PRO A O 1
ATOM 690 N N . LEU A 1 94 ? -4.087 10.343 -4.528 1.00 25.31 91 LEU A N 1
ATOM 691 C CA . LEU A 1 94 ? -3.675 9.266 -5.421 1.00 26.61 91 LEU A CA 1
ATOM 692 C C . LEU A 1 94 ? -2.281 9.509 -5.998 1.00 26.61 91 LEU A C 1
ATOM 693 O O . LEU A 1 94 ? -1.367 8.709 -5.803 1.00 26.52 91 LEU A O 1
ATOM 698 N N . LEU A 1 95 ? -2.118 10.615 -6.716 1.00 25.60 92 LEU A N 1
ATOM 699 C CA . LEU A 1 95 ? -0.821 10.952 -7.294 1.00 23.76 92 LEU A CA 1
ATOM 700 C C . LEU A 1 95 ? 0.291 10.981 -6.242 1.00 23.41 92 LEU A C 1
ATOM 701 O O . LEU A 1 95 ? 1.325 10.329 -6.391 1.00 25.40 92 LEU A O 1
ATOM 706 N N . GLY A 1 96 ? 0.073 11.748 -5.182 1.00 25.22 93 GLY A N 1
ATOM 707 C CA . GLY A 1 96 ? 1.069 11.921 -4.141 1.00 26.74 93 GLY A CA 1
ATOM 708 C C . GLY A 1 96 ? 1.444 10.632 -3.437 1.00 31.41 93 GLY A C 1
ATOM 709 O O . GLY A 1 96 ? 2.485 10.558 -2.792 1.00 30.19 93 GLY A O 1
ATOM 710 N N . SER A 1 97 ? 0.601 9.612 -3.561 1.00 31.08 94 SER A N 1
ATOM 711 C CA . SER A 1 97 ? 0.870 8.343 -2.900 1.00 31.54 94 SER A CA 1
ATOM 712 C C . SER A 1 97 ? 1.548 7.330 -3.823 1.00 29.35 94 SER A C 1
ATOM 713 O O . SER A 1 97 ? 1.990 6.272 -3.373 1.00 34.32 94 SER A O 1
ATOM 716 N N . SER A 1 98 ? 1.649 7.655 -5.107 1.00 29.53 95 SER A N 1
ATOM 717 C CA . SER A 1 98 ? 2.165 6.690 -6.077 1.00 31.86 95 SER A CA 1
ATOM 718 C C . SER A 1 98 ? 3.635 6.334 -5.873 1.00 29.60 95 SER A C 1
ATOM 719 O O . SER A 1 98 ? 4.463 7.171 -5.495 1.00 27.41 95 SER A O 1
ATOM 722 N N . GLU A 1 99 ? 3.941 5.072 -6.137 1.00 28.66 96 GLU A N 1
ATOM 723 C CA . GLU A 1 99 ? 5.301 4.571 -6.048 1.00 27.04 96 GLU A CA 1
ATOM 724 C C . GLU A 1 99 ? 6.157 5.158 -7.166 1.00 23.42 96 GLU A C 1
ATOM 725 O O . GLU A 1 99 ? 7.371 5.279 -7.023 1.00 20.55 96 GLU A O 1
ATOM 731 N N . THR A 1 100 ? 5.530 5.520 -8.280 1.00 19.45 97 THR A N 1
ATOM 732 C CA . THR A 1 100 ? 6.272 6.161 -9.368 1.00 24.68 97 THR A CA 1
ATOM 733 C C . THR A 1 100 ? 6.819 7.521 -8.924 1.00 21.19 97 THR A C 1
ATOM 734 O O . THR A 1 100 ? 7.986 7.843 -9.162 1.00 18.91 97 THR A O 1
ATOM 738 N N . PHE A 1 101 ? 5.963 8.305 -8.278 1.00 19.08 98 PHE A N 1
ATOM 739 C CA . PHE A 1 101 ? 6.340 9.614 -7.749 1.00 19.74 98 PHE A CA 1
ATOM 740 C C . PHE A 1 101 ? 7.401 9.450 -6.664 1.00 22.01 98 PHE A C 1
ATOM 741 O O . PHE A 1 101 ? 8.454 10.087 -6.699 1.00 17.67 98 PHE A O 1
ATOM 749 N N . ASN A 1 102 ? 7.125 8.588 -5.697 1.00 17.83 99 ASN A N 1
ATOM 750 C CA . ASN A 1 102 ? 8.020 8.452 -4.562 1.00 19.66 99 ASN A CA 1
ATOM 751 C C . ASN A 1 102 ? 9.349 7.761 -4.866 1.00 20.68 99 ASN A C 1
ATOM 752 O O . ASN A 1 102 ? 10.373 8.111 -4.282 1.00 20.10 99 ASN A O 1
ATOM 757 N N . SER A 1 103 ? 9.352 6.790 -5.775 1.00 22.19 100 SER A N 1
ATOM 758 C CA . SER A 1 103 ? 10.616 6.141 -6.119 1.00 23.73 100 SER A CA 1
ATOM 759 C C . SER A 1 103 ? 11.494 7.091 -6.931 1.00 20.95 100 SER A C 1
ATOM 760 O O . SER A 1 103 ? 12.722 7.068 -6.825 1.00 18.62 100 SER A O 1
ATOM 763 N N . PHE A 1 104 ? 10.860 7.929 -7.741 1.00 18.94 101 PHE A N 1
ATOM 764 C CA . PHE A 1 104 ? 11.594 8.942 -8.480 1.00 20.68 101 PHE A CA 1
ATOM 765 C C . PHE A 1 104 ? 12.299 9.859 -7.487 1.00 18.29 101 PHE A C 1
ATOM 766 O O . PHE A 1 104 ? 13.515 10.084 -7.589 1.00 18.12 101 PHE A O 1
ATOM 774 N N . LEU A 1 105 ? 11.538 10.385 -6.524 1.00 17.45 102 LEU A N 1
ATOM 775 C CA . LEU A 1 105 ? 12.108 11.301 -5.524 1.00 18.93 102 LEU A CA 1
ATOM 776 C C . LEU A 1 105 ? 13.199 10.628 -4.701 1.00 19.12 102 LEU A C 1
ATOM 777 O O . LEU A 1 105 ? 14.215 11.251 -4.398 1.00 18.45 102 LEU A O 1
ATOM 782 N N . ARG A 1 106 ? 12.994 9.363 -4.330 1.00 18.53 103 ARG A N 1
ATOM 783 C CA . ARG A 1 106 ? 13.982 8.664 -3.512 1.00 21.74 103 ARG A CA 1
ATOM 784 C C . ARG A 1 106 ? 15.291 8.501 -4.268 1.00 22.54 103 ARG A C 1
ATOM 785 O O . ARG A 1 106 ? 16.377 8.725 -3.719 1.00 21.07 103 ARG A O 1
ATOM 793 N N . ARG A 1 107 ? 15.183 8.109 -5.532 1.00 23.02 104 ARG A N 1
ATOM 794 C CA . ARG A 1 107 ? 16.363 7.928 -6.367 1.00 21.18 104 ARG A CA 1
ATOM 795 C C . ARG A 1 107 ? 17.050 9.239 -6.719 1.00 20.76 104 ARG A C 1
ATOM 796 O O . ARG A 1 107 ? 18.272 9.317 -6.712 1.00 21.20 104 ARG A O 1
ATOM 804 N N . ALA A 1 108 ? 16.275 10.264 -7.051 1.00 17.05 105 ALA A N 1
ATOM 805 C CA . ALA A 1 108 ? 16.862 11.582 -7.282 1.00 19.15 105 ALA A CA 1
ATOM 806 C C . ALA A 1 108 ? 17.621 12.052 -6.038 1.00 17.99 105 ALA A C 1
ATOM 807 O O . ALA A 1 108 ? 18.692 12.633 -6.145 1.00 18.81 105 ALA A O 1
ATOM 809 N N . GLN A 1 109 ? 17.065 11.792 -4.857 1.00 18.63 106 GLN A N 1
ATOM 810 C CA . GLN A 1 109 ? 17.725 12.188 -3.614 1.00 20.27 106 GLN A CA 1
ATOM 811 C C . GLN A 1 109 ? 19.045 11.439 -3.404 1.00 26.11 106 GLN A C 1
ATOM 812 O O . GLN A 1 109 ? 20.044 12.035 -2.997 1.00 25.73 106 GLN A O 1
ATOM 818 N N . GLN A 1 110 ? 19.044 10.135 -3.678 1.00 24.88 107 GLN A N 1
ATOM 819 C CA . GLN A 1 110 ? 20.252 9.330 -3.549 1.00 26.77 107 GLN A CA 1
ATOM 820 C C . GLN A 1 110 ? 21.335 9.849 -4.477 1.00 30.74 107 GLN A C 1
ATOM 821 O O . GLN A 1 110 ? 22.496 9.962 -4.088 1.00 30.12 107 GLN A O 1
ATOM 827 N N . GLU A 1 111 ? 20.951 10.152 -5.712 1.00 29.95 108 GLU A N 1
ATOM 828 C CA . GLU A 1 111 ? 21.909 10.603 -6.713 1.00 26.83 108 GLU A CA 1
ATOM 829 C C . GLU A 1 111 ? 22.420 11.999 -6.398 1.00 32.36 108 GLU A C 1
ATOM 830 O O . GLU A 1 111 ? 23.574 12.334 -6.686 1.00 37.63 108 GLU A O 1
ATOM 836 N N . THR A 1 112 ? 21.567 12.805 -5.779 1.00 29.58 109 THR A N 1
ATOM 837 C CA . THR A 1 112 ? 21.957 14.150 -5.366 1.00 28.75 109 THR A CA 1
ATOM 838 C C . THR A 1 112 ? 22.907 14.059 -4.184 1.00 33.51 109 THR A C 1
ATOM 839 O O . THR A 1 112 ? 23.957 14.700 -4.173 1.00 36.76 109 THR A O 1
ATOM 843 N N . GLN A 1 113 ? 22.527 13.239 -3.207 1.00 33.89 110 GLN A N 1
ATOM 844 C CA . GLN A 1 113 ? 23.326 12.985 -2.013 1.00 40.86 110 GLN A CA 1
ATOM 845 C C . GLN A 1 113 ? 24.433 11.971 -2.303 1.00 44.24 110 GLN A C 1
ATOM 846 O O . GLN A 1 113 ? 25.622 12.296 -2.254 1.00 53.71 110 GLN A O 1
ATOM 852 N N . MET B 1 4 ? 17.295 -15.506 -39.955 1.00 47.40 1 MET B N 1
ATOM 853 C CA . MET B 1 4 ? 18.409 -14.786 -39.349 1.00 43.73 1 MET B CA 1
ATOM 854 C C . MET B 1 4 ? 18.295 -14.695 -37.825 1.00 39.73 1 MET B C 1
ATOM 855 O O . MET B 1 4 ? 17.284 -14.227 -37.286 1.00 39.77 1 MET B O 1
ATOM 860 N N . HIS B 1 5 ? 19.340 -15.152 -37.140 1.00 34.21 2 HIS B N 1
ATOM 861 C CA . HIS B 1 5 ? 19.360 -15.195 -35.684 1.00 32.21 2 HIS B CA 1
ATOM 862 C C . HIS B 1 5 ? 19.878 -13.879 -35.117 1.00 28.89 2 HIS B C 1
ATOM 863 O O . HIS B 1 5 ? 21.034 -13.507 -35.319 1.00 23.93 2 HIS B O 1
ATOM 870 N N . PHE B 1 6 ? 19.003 -13.159 -34.433 1.00 27.77 3 PHE B N 1
ATOM 871 C CA . PHE B 1 6 ? 19.385 -11.902 -33.823 1.00 23.47 3 PHE B CA 1
ATOM 872 C C . PHE B 1 6 ? 19.959 -12.133 -32.439 1.00 21.00 3 PHE B C 1
ATOM 873 O O . PHE B 1 6 ? 19.475 -12.975 -31.687 1.00 22.52 3 PHE B O 1
ATOM 881 N N . SER B 1 7 ? 20.983 -11.366 -32.093 1.00 16.28 4 SER B N 1
ATOM 882 C CA . SER B 1 7 ? 21.415 -11.303 -30.715 1.00 15.49 4 SER B CA 1
ATOM 883 C C . SER B 1 7 ? 21.963 -9.907 -30.460 1.00 15.07 4 SER B C 1
ATOM 884 O O . SER B 1 7 ? 22.185 -9.137 -31.400 1.00 15.35 4 SER B O 1
ATOM 887 N N . ILE B 1 8 ? 22.145 -9.572 -29.188 1.00 17.34 5 ILE B N 1
ATOM 888 C CA . ILE B 1 8 ? 22.809 -8.329 -28.809 1.00 17.04 5 ILE B CA 1
ATOM 889 C C . ILE B 1 8 ? 23.901 -8.713 -27.831 1.00 16.24 5 ILE B C 1
ATOM 890 O O . ILE B 1 8 ? 23.760 -8.545 -26.622 1.00 16.41 5 ILE B O 1
ATOM 895 N N . PRO B 1 9 ? 25.012 -9.250 -28.350 1.00 19.78 6 PRO B N 1
ATOM 896 C CA . PRO B 1 9 ? 26.001 -9.816 -27.428 1.00 17.30 6 PRO B CA 1
ATOM 897 C C . PRO B 1 9 ? 26.783 -8.756 -26.651 1.00 22.57 6 PRO B C 1
ATOM 898 O O . PRO B 1 9 ? 27.406 -9.095 -25.650 1.00 27.01 6 PRO B O 1
ATOM 902 N N . GLU B 1 10 ? 26.726 -7.497 -27.080 1.00 18.86 7 GLU B N 1
ATOM 903 C CA . GLU B 1 10 ? 27.648 -6.475 -26.586 1.00 18.85 7 GLU B CA 1
ATOM 904 C C . GLU B 1 10 ? 26.995 -5.087 -26.465 1.00 18.56 7 GLU B C 1
ATOM 905 O O . GLU B 1 10 ? 26.235 -4.689 -27.332 1.00 18.04 7 GLU B O 1
ATOM 911 N N . THR B 1 11 ? 27.291 -4.360 -25.390 1.00 16.97 8 THR B N 1
ATOM 912 C CA . THR B 1 11 ? 26.967 -2.938 -25.322 1.00 17.19 8 THR B CA 1
ATOM 913 C C . THR B 1 11 ? 28.261 -2.128 -25.323 1.00 22.89 8 THR B C 1
ATOM 914 O O . THR B 1 11 ? 29.338 -2.649 -25.039 1.00 23.01 8 THR B O 1
ATOM 918 N N . GLU B 1 12 ? 28.149 -0.848 -25.640 1.00 20.20 9 GLU B N 1
ATOM 919 C CA . GLU B 1 12 ? 29.318 -0.008 -25.815 1.00 25.79 9 GLU B CA 1
ATOM 920 C C . GLU B 1 12 ? 28.981 1.393 -25.338 1.00 27.29 9 GLU B C 1
ATOM 921 O O . GLU B 1 12 ? 27.946 1.929 -25.707 1.00 23.97 9 GLU B O 1
ATOM 927 N N . SER B 1 13 ? 29.829 1.976 -24.494 1.00 28.06 10 SER B N 1
ATOM 928 C CA . SER B 1 13 ? 29.695 3.393 -24.165 1.00 33.57 10 SER B CA 1
ATOM 929 C C . SER B 1 13 ? 30.384 4.217 -25.237 1.00 38.43 10 SER B C 1
ATOM 930 O O . SER B 1 13 ? 31.608 4.176 -25.368 1.00 38.00 10 SER B O 1
ATOM 933 N N . ARG B 1 14 ? 29.594 4.960 -26.006 1.00 36.02 11 ARG B N 1
ATOM 934 C CA . ARG B 1 14 ? 30.111 5.681 -27.157 1.00 36.18 11 ARG B CA 1
ATOM 935 C C . ARG B 1 14 ? 29.982 7.189 -26.970 1.00 40.17 11 ARG B C 1
ATOM 936 O O . ARG B 1 14 ? 29.726 7.663 -25.863 1.00 38.15 11 ARG B O 1
ATOM 944 N N . GLY B 1 20 ? 29.199 16.422 -27.484 1.00 46.15 17 GLY B N 1
ATOM 945 C CA . GLY B 1 20 ? 28.155 15.415 -27.419 1.00 45.73 17 GLY B CA 1
ATOM 946 C C . GLY B 1 20 ? 28.277 14.509 -26.209 1.00 47.56 17 GLY B C 1
ATOM 947 O O . GLY B 1 20 ? 29.341 13.940 -25.948 1.00 45.24 17 GLY B O 1
ATOM 948 N N . SER B 1 21 ? 27.183 14.367 -25.466 1.00 44.69 18 SER B N 1
ATOM 949 C CA . SER B 1 21 ? 27.183 13.546 -24.259 1.00 44.28 18 SER B CA 1
ATOM 950 C C . SER B 1 21 ? 27.296 12.058 -24.590 1.00 41.51 18 SER B C 1
ATOM 951 O O . SER B 1 21 ? 26.786 11.601 -25.611 1.00 40.20 18 SER B O 1
ATOM 954 N N . ALA B 1 22 ? 27.970 11.311 -23.721 1.00 42.81 19 ALA B N 1
ATOM 955 C CA . ALA B 1 22 ? 28.135 9.874 -23.915 1.00 38.30 19 ALA B CA 1
ATOM 956 C C . ALA B 1 22 ? 26.782 9.172 -23.932 1.00 36.73 19 ALA B C 1
ATOM 957 O O . ALA B 1 22 ? 25.820 9.639 -23.320 1.00 37.06 19 ALA B O 1
ATOM 959 N N . TYR B 1 23 ? 26.708 8.051 -24.639 1.00 33.84 20 TYR B N 1
ATOM 960 C CA . TYR B 1 23 ? 25.492 7.251 -24.651 1.00 30.37 20 TYR B CA 1
ATOM 961 C C . TYR B 1 23 ? 25.822 5.778 -24.843 1.00 24.43 20 TYR B C 1
ATOM 962 O O . TYR B 1 23 ? 26.917 5.441 -25.298 1.00 25.35 20 TYR B O 1
ATOM 971 N N . VAL B 1 24 ? 24.869 4.915 -24.493 1.00 22.60 21 VAL B N 1
ATOM 972 C CA . VAL B 1 24 ? 25.025 3.465 -24.638 1.00 23.60 21 VAL B CA 1
ATOM 973 C C . VAL B 1 24 ? 24.553 2.977 -25.999 1.00 20.32 21 VAL B C 1
ATOM 974 O O . VAL B 1 24 ? 23.435 3.262 -26.424 1.00 19.56 21 VAL B O 1
ATOM 978 N N . ALA B 1 25 ? 25.422 2.251 -26.685 1.00 19.30 22 ALA B N 1
ATOM 979 C CA . ALA B 1 25 ? 25.080 1.661 -27.961 1.00 19.62 22 ALA B CA 1
ATOM 980 C C . ALA B 1 25 ? 24.892 0.164 -27.771 1.00 17.92 22 ALA B C 1
ATOM 981 O O . ALA B 1 25 ? 25.634 -0.477 -27.027 1.00 18.33 22 ALA B O 1
ATOM 983 N N . TYR B 1 26 ? 23.879 -0.377 -28.435 1.00 17.20 23 TYR B N 1
ATOM 984 C CA . TYR B 1 26 ? 23.623 -1.811 -28.411 1.00 18.09 23 TYR B CA 1
ATOM 985 C C . TYR B 1 26 ? 24.086 -2.398 -29.729 1.00 16.08 23 TYR B C 1
ATOM 986 O O . TYR B 1 26 ? 23.639 -1.975 -30.789 1.00 15.68 23 TYR B O 1
ATOM 995 N N . ASN B 1 27 ? 25.008 -3.357 -29.657 1.00 16.60 24 ASN B N 1
ATOM 996 C CA . ASN B 1 27 ? 25.546 -3.999 -30.850 1.00 15.67 24 ASN B CA 1
ATOM 997 C C . ASN B 1 27 ? 24.727 -5.215 -31.254 1.00 16.26 24 ASN B C 1
ATOM 998 O O . ASN B 1 27 ? 24.835 -6.293 -30.650 1.00 14.66 24 ASN B O 1
ATOM 1003 N N . ILE B 1 28 ? 23.881 -5.026 -32.261 1.00 15.68 25 ILE B N 1
ATOM 1004 C CA . ILE B 1 28 ? 23.027 -6.087 -32.754 1.00 14.60 25 ILE B CA 1
ATOM 1005 C C . ILE B 1 28 ? 23.768 -6.908 -33.783 1.00 16.19 25 ILE B C 1
ATOM 1006 O O . ILE B 1 28 ? 24.205 -6.381 -34.806 1.00 17.16 25 ILE B O 1
ATOM 1011 N N . HIS B 1 29 ? 23.931 -8.193 -33.480 1.00 15.53 26 HIS B N 1
ATOM 1012 C CA . HIS B 1 29 ? 24.500 -9.151 -34.412 1.00 16.91 26 HIS B CA 1
ATOM 1013 C C . HIS B 1 29 ? 23.409 -9.934 -35.124 1.00 18.01 26 HIS B C 1
ATOM 1014 O O . HIS B 1 29 ? 22.355 -10.242 -34.547 1.00 18.92 26 HIS B O 1
ATOM 1021 N N . VAL B 1 30 ? 23.649 -10.224 -36.393 1.00 18.00 27 VAL B N 1
ATOM 1022 C CA . VAL B 1 30 ? 22.784 -11.107 -37.145 1.00 20.84 27 VAL B CA 1
ATOM 1023 C C . VAL B 1 30 ? 23.606 -12.289 -37.655 1.00 22.86 27 VAL B C 1
ATOM 1024 O O . VAL B 1 30 ? 24.603 -12.100 -38.355 1.00 20.83 27 VAL B O 1
ATOM 1028 N N . ASN B 1 31 ? 23.192 -13.494 -37.272 1.00 23.41 28 ASN B N 1
ATOM 1029 C CA . ASN B 1 31 ? 23.934 -14.712 -37.598 1.00 25.64 28 ASN B CA 1
ATOM 1030 C C . ASN B 1 31 ? 25.411 -14.583 -37.214 1.00 23.97 28 ASN B C 1
ATOM 1031 O O . ASN B 1 31 ? 26.305 -14.920 -37.994 1.00 25.23 28 ASN B O 1
ATOM 1036 N N . GLY B 1 32 ? 25.645 -14.069 -36.012 1.00 19.48 29 GLY B N 1
ATOM 1037 C CA . GLY B 1 32 ? 26.977 -14.008 -35.446 1.00 23.00 29 GLY B CA 1
ATOM 1038 C C . GLY B 1 32 ? 27.894 -12.940 -36.008 1.00 22.43 29 GLY B C 1
ATOM 1039 O O . GLY B 1 32 ? 29.101 -13.003 -35.807 1.00 19.44 29 GLY B O 1
ATOM 1040 N N . VAL B 1 33 ? 27.334 -11.952 -36.700 1.00 20.53 30 VAL B N 1
ATOM 1041 C CA . VAL B 1 33 ? 28.133 -10.837 -37.200 1.00 19.43 30 VAL B CA 1
ATOM 1042 C C . VAL B 1 33 ? 27.452 -9.531 -36.835 1.00 19.14 30 VAL B C 1
ATOM 1043 O O . VAL B 1 33 ? 26.225 -9.424 -36.925 1.00 15.92 30 VAL B O 1
ATOM 1047 N N . LEU B 1 34 ? 28.243 -8.554 -36.405 1.00 17.84 31 LEU B N 1
ATOM 1048 C CA . LEU B 1 34 ? 27.710 -7.226 -36.114 1.00 16.68 31 LEU B CA 1
ATOM 1049 C C . LEU B 1 34 ? 26.955 -6.697 -37.324 1.00 20.11 31 LEU B C 1
ATOM 1050 O O . LEU B 1 34 ? 27.508 -6.607 -38.425 1.00 19.34 31 LEU B O 1
ATOM 1055 N N . HIS B 1 35 ? 25.684 -6.361 -37.117 1.00 17.20 32 HIS B N 1
ATOM 1056 C CA . HIS B 1 35 ? 24.842 -5.826 -38.180 1.00 17.65 32 HIS B CA 1
ATOM 1057 C C . HIS B 1 35 ? 24.670 -4.317 -38.024 1.00 21.32 32 HIS B C 1
ATOM 1058 O O . HIS B 1 35 ? 24.850 -3.552 -38.978 1.00 21.86 32 HIS B O 1
ATOM 1065 N N . CYS B 1 36 ? 24.341 -3.877 -36.817 1.00 17.54 33 CYS B N 1
ATOM 1066 C CA . CYS B 1 36 ? 24.209 -2.442 -36.574 1.00 20.19 33 CYS B CA 1
ATOM 1067 C C . CYS B 1 36 ? 24.392 -2.116 -35.108 1.00 18.56 33 CYS B C 1
ATOM 1068 O O . CYS B 1 36 ? 24.086 -2.937 -34.236 1.00 19.75 33 CYS B O 1
ATOM 1071 N N . ARG B 1 37 ? 24.916 -0.926 -34.842 1.00 15.61 34 ARG B N 1
ATOM 1072 C CA . ARG B 1 37 ? 25.000 -0.390 -33.494 1.00 18.42 34 ARG B CA 1
ATOM 1073 C C . ARG B 1 37 ? 23.916 0.657 -33.344 1.00 18.54 34 ARG B C 1
ATOM 1074 O O . ARG B 1 37 ? 23.897 1.634 -34.094 1.00 21.20 34 ARG B O 1
ATOM 1082 N N . VAL B 1 38 ? 23.010 0.470 -32.393 1.00 16.17 35 VAL B N 1
ATOM 1083 C CA . VAL B 1 38 ? 21.927 1.441 -32.225 1.00 16.76 35 VAL B CA 1
ATOM 1084 C C . VAL B 1 38 ? 21.744 1.832 -30.764 1.00 16.51 35 VAL B C 1
ATOM 1085 O O . VAL B 1 38 ? 22.067 1.048 -29.870 1.00 18.22 35 VAL B O 1
ATOM 1089 N N . ARG B 1 39 ? 21.238 3.043 -30.515 1.00 14.27 36 ARG B N 1
ATOM 1090 C CA . ARG B 1 39 ? 20.900 3.435 -29.148 1.00 14.79 36 ARG B CA 1
ATOM 1091 C C . ARG B 1 39 ? 19.437 3.148 -28.824 1.00 14.11 36 ARG B C 1
ATOM 1092 O O . ARG B 1 39 ? 18.622 2.906 -29.713 1.00 15.06 36 ARG B O 1
ATOM 1100 N N . TYR B 1 40 ? 19.112 3.168 -27.543 1.00 15.07 37 TYR B N 1
ATOM 1101 C CA . TYR B 1 40 ? 17.751 2.884 -27.109 1.00 14.15 37 TYR B CA 1
ATOM 1102 C C . TYR B 1 40 ? 16.719 3.741 -27.854 1.00 15.21 37 TYR B C 1
ATOM 1103 O O . TYR B 1 40 ? 15.681 3.231 -28.267 1.00 14.50 37 TYR B O 1
ATOM 1112 N N . SER B 1 41 ? 17.009 5.031 -28.040 1.00 14.77 38 SER B N 1
ATOM 1113 C CA . SER B 1 41 ? 16.046 5.933 -28.681 1.00 16.46 38 SER B CA 1
ATOM 1114 C C . SER B 1 41 ? 15.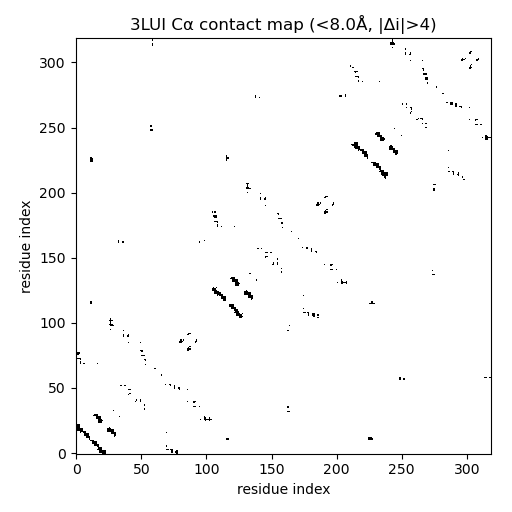739 5.515 -30.112 1.00 16.72 38 SER B C 1
ATOM 1115 O O . SER B 1 41 ? 14.621 5.715 -30.592 1.00 14.37 38 SER B O 1
ATOM 1118 N N . GLN B 1 42 ? 16.718 4.923 -30.798 1.00 12.85 39 GLN B N 1
ATOM 1119 C CA . GLN B 1 42 ? 16.477 4.417 -32.149 1.00 13.47 39 GLN B CA 1
ATOM 1120 C C . GLN B 1 42 ? 15.552 3.205 -32.177 1.00 11.59 39 GLN B C 1
ATOM 1121 O O . GLN B 1 42 ? 14.627 3.129 -33.002 1.00 12.86 39 GLN B O 1
ATOM 1127 N N . LEU B 1 43 ? 15.803 2.261 -31.279 1.00 11.94 40 LEU B N 1
ATOM 1128 C CA . LEU B 1 43 ? 14.930 1.101 -31.129 1.00 12.55 40 LEU B CA 1
ATOM 1129 C C . LEU B 1 43 ? 13.530 1.506 -30.652 1.00 15.96 40 LEU B C 1
ATOM 1130 O O . LEU B 1 43 ? 12.536 0.906 -31.062 1.00 13.61 40 LEU B O 1
ATOM 1135 N N . LEU B 1 44 ? 13.456 2.507 -29.776 1.00 13.04 41 LEU B N 1
ATOM 1136 C CA . LEU B 1 44 ? 12.156 3.032 -29.342 1.00 16.13 41 LEU B CA 1
ATOM 1137 C C . LEU B 1 44 ? 11.398 3.579 -30.549 1.00 14.06 41 LEU B C 1
ATOM 1138 O O . LEU B 1 44 ? 10.214 3.302 -30.725 1.00 16.48 41 LEU B O 1
ATOM 1143 N N . GLY B 1 45 ? 12.100 4.336 -31.395 1.00 14.13 42 GLY B N 1
ATOM 1144 C CA . GLY B 1 45 ? 11.550 4.787 -32.662 1.00 18.01 42 GLY B CA 1
ATOM 1145 C C . GLY B 1 45 ? 10.997 3.681 -33.555 1.00 17.90 42 GLY B C 1
ATOM 1146 O O . GLY B 1 45 ? 9.905 3.823 -34.121 1.00 16.70 42 GLY B O 1
ATOM 1147 N N . LEU B 1 46 ? 11.752 2.594 -33.713 1.00 13.68 43 LEU B N 1
ATOM 1148 C CA . LEU B 1 46 ? 11.231 1.398 -34.370 1.00 13.71 43 LEU B CA 1
ATOM 1149 C C . LEU B 1 46 ? 9.938 0.925 -33.709 1.00 13.43 43 LEU B C 1
ATOM 1150 O O . LEU B 1 46 ? 8.927 0.734 -34.388 1.00 15.09 43 LEU B O 1
ATOM 1155 N N . HIS B 1 47 ? 9.964 0.712 -32.399 1.00 12.90 44 HIS B N 1
ATOM 1156 C CA . HIS B 1 47 ? 8.758 0.222 -31.703 1.00 13.88 44 HIS B CA 1
ATOM 1157 C C . HIS B 1 47 ? 7.545 1.106 -31.967 1.00 16.85 44 HIS B C 1
ATOM 1158 O O . HIS B 1 47 ? 6.442 0.606 -32.228 1.00 14.71 44 HIS B O 1
ATOM 1165 N N . GLU B 1 48 ? 7.752 2.421 -31.916 1.00 15.44 45 GLU B N 1
ATOM 1166 C CA . GLU B 1 48 ? 6.666 3.370 -32.152 1.00 17.74 45 GLU B CA 1
ATOM 1167 C C . GLU B 1 48 ? 6.124 3.300 -33.579 1.00 15.58 45 GLU B C 1
ATOM 1168 O O . GLU B 1 48 ? 4.923 3.415 -33.786 1.00 19.01 45 GLU B O 1
ATOM 1174 N N . GLN B 1 49 ? 6.998 3.102 -34.562 1.00 16.68 46 GLN B N 1
ATOM 1175 C CA . GLN B 1 49 ? 6.539 2.874 -35.932 1.00 18.07 46 GLN B CA 1
ATOM 1176 C C . GLN B 1 49 ? 5.698 1.605 -35.998 1.00 18.60 46 GLN B C 1
ATOM 1177 O O . GLN B 1 49 ? 4.615 1.592 -36.590 1.00 18.27 46 GLN B O 1
ATOM 1183 N N . LEU B 1 50 ? 6.198 0.532 -35.393 1.00 14.62 47 LEU B N 1
ATOM 1184 C CA . LEU B 1 50 ? 5.460 -0.728 -35.384 1.00 14.78 47 LEU B CA 1
ATOM 1185 C C . LEU B 1 50 ? 4.107 -0.567 -34.688 1.00 17.25 47 LEU B C 1
ATOM 1186 O O . LEU B 1 50 ? 3.099 -1.065 -35.174 1.00 16.29 47 LEU B O 1
ATOM 1191 N N . ARG B 1 51 ? 4.091 0.130 -33.557 1.00 14.70 48 ARG B N 1
ATOM 1192 C CA . ARG B 1 51 ? 2.829 0.391 -32.861 1.00 18.99 48 ARG B CA 1
ATOM 1193 C C . ARG B 1 51 ? 1.820 1.093 -33.764 1.00 21.26 48 ARG B C 1
ATOM 1194 O O . ARG B 1 51 ? 0.638 0.731 -33.792 1.00 19.10 48 ARG B O 1
ATOM 1202 N N . LYS B 1 52 ? 2.286 2.101 -34.490 1.00 18.88 49 LYS B N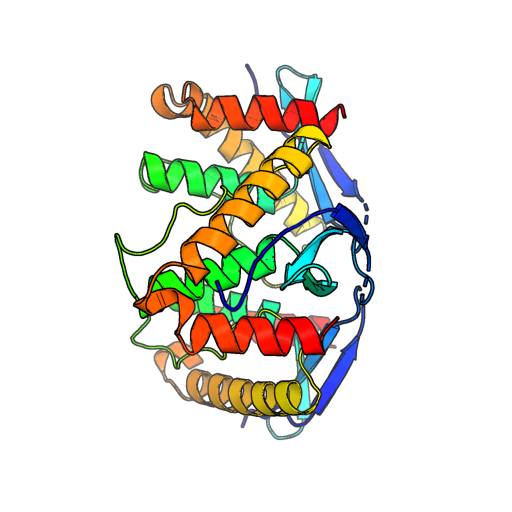 1
ATOM 1203 C CA . LYS B 1 52 ? 1.397 2.872 -35.357 1.00 23.82 49 LYS B CA 1
ATOM 1204 C C . LYS B 1 52 ? 0.770 1.994 -36.432 1.00 22.63 49 LYS B C 1
ATOM 1205 O O . LYS B 1 52 ? -0.423 2.106 -36.726 1.00 23.48 49 LYS B O 1
ATOM 1211 N N . GLU B 1 53 ? 1.575 1.120 -37.019 1.00 18.92 50 GLU B N 1
ATOM 1212 C CA . GLU B 1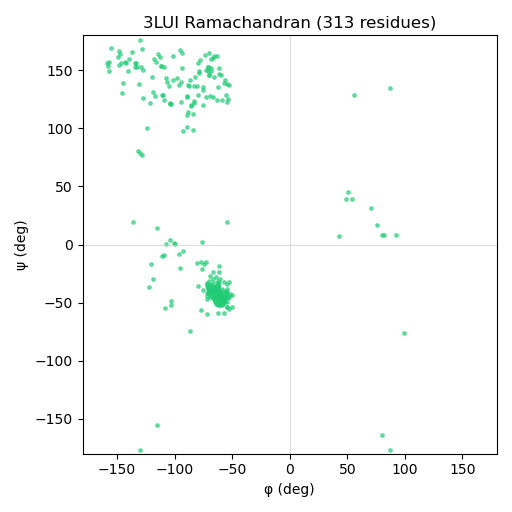 53 ? 1.110 0.255 -38.087 1.00 19.32 50 GLU B CA 1
ATOM 1213 C C . GLU B 1 53 ? 0.324 -0.962 -37.601 1.00 19.86 50 GLU B C 1
ATOM 1214 O O . GLU B 1 53 ? -0.614 -1.400 -38.270 1.00 20.81 50 GLU B O 1
ATOM 1220 N N . TYR B 1 54 ? 0.704 -1.529 -36.458 1.00 15.86 51 TYR B N 1
ATOM 1221 C CA . TYR B 1 54 ? 0.122 -2.815 -36.065 1.00 16.16 51 TYR B CA 1
ATOM 1222 C C . TYR B 1 54 ? -0.634 -2.844 -34.746 1.00 16.91 51 TYR B C 1
ATOM 1223 O O . TYR B 1 54 ? -1.373 -3.800 -34.490 1.00 17.07 51 TYR B O 1
ATOM 1232 N N . GLY B 1 55 ? -0.431 -1.832 -33.905 1.00 18.70 52 GLY B N 1
ATOM 1233 C CA . GLY B 1 55 ? -1.009 -1.830 -32.569 1.00 17.91 52 GLY B CA 1
ATOM 1234 C C . GLY B 1 55 ? -0.136 -2.532 -31.541 1.00 17.49 52 GLY B C 1
ATOM 1235 O O . GLY B 1 55 ? 0.355 -3.634 -31.768 1.00 14.58 52 GLY B O 1
ATOM 1236 N N . ALA B 1 56 ? 0.030 -1.897 -30.385 1.00 20.16 53 ALA B N 1
ATOM 1237 C CA . ALA B 1 56 ? 0.988 -2.359 -29.386 1.00 18.65 53 ALA B CA 1
ATOM 1238 C C . ALA B 1 56 ? 0.675 -3.761 -28.871 1.00 19.29 53 ALA B C 1
ATOM 1239 O O . ALA B 1 56 ? 1.579 -4.518 -28.546 1.00 19.24 53 ALA B O 1
ATOM 1241 N N . ASN B 1 57 ? -0.606 -4.116 -28.792 1.00 18.10 54 ASN B N 1
ATOM 1242 C CA . ASN B 1 57 ? -0.948 -5.404 -28.202 1.00 16.66 54 ASN B CA 1
ATOM 1243 C C . ASN B 1 57 ? -0.701 -6.635 -29.083 1.00 18.78 54 ASN B C 1
ATOM 1244 O O . ASN B 1 57 ? -1.017 -7.752 -28.668 1.00 19.90 54 ASN B O 1
ATOM 1249 N N . VAL B 1 58 ? -0.161 -6.445 -30.291 1.00 15.87 55 VAL B N 1
ATOM 1250 C CA . VAL B 1 58 ? 0.350 -7.583 -31.068 1.00 14.69 55 VAL B CA 1
ATOM 1251 C C . VAL B 1 58 ? 1.872 -7.475 -31.258 1.00 17.79 55 VAL B C 1
ATOM 1252 O O . VAL B 1 58 ? 2.451 -8.183 -32.088 1.00 16.44 55 VAL B O 1
ATOM 1256 N N . LEU B 1 59 ? 2.506 -6.592 -30.485 1.00 17.80 56 LEU B N 1
ATOM 1257 C CA . LEU B 1 59 ? 3.967 -6.459 -30.485 1.00 15.15 56 LEU B CA 1
ATOM 1258 C C . LEU B 1 59 ? 4.533 -6.997 -29.187 1.00 17.02 56 LEU B C 1
ATOM 1259 O O . LEU B 1 59 ? 3.861 -6.976 -28.160 1.00 18.10 56 LEU B O 1
ATOM 1264 N N . PRO B 1 60 ? 5.787 -7.472 -29.220 1.00 15.08 57 PRO B N 1
ATOM 1265 C CA . PRO B 1 60 ? 6.435 -7.933 -27.993 1.00 18.29 57 PRO B CA 1
ATOM 1266 C C . PRO B 1 60 ? 6.567 -6.754 -27.038 1.00 18.76 57 PRO B C 1
ATOM 1267 O O . PRO B 1 60 ? 6.454 -5.606 -27.479 1.00 18.82 57 PRO B O 1
ATOM 1271 N N . ALA B 1 61 ? 6.799 -7.017 -25.755 1.00 19.57 58 ALA B N 1
ATOM 1272 C CA . ALA B 1 61 ? 6.951 -5.932 -24.792 1.00 21.84 58 ALA B CA 1
ATOM 1273 C C . ALA B 1 61 ? 8.259 -5.174 -25.045 1.00 19.42 58 ALA B C 1
ATOM 1274 O O . ALA B 1 61 ? 9.318 -5.775 -25.129 1.00 19.36 58 ALA B O 1
ATOM 1276 N N . PHE B 1 62 ? 8.177 -3.857 -25.177 1.00 19.28 59 PHE B N 1
ATOM 1277 C CA . PHE B 1 62 ? 9.384 -3.057 -25.363 1.00 19.17 59 PHE B CA 1
ATOM 1278 C C . PHE B 1 62 ? 9.826 -2.516 -24.003 1.00 18.48 59 PHE B C 1
ATOM 1279 O O . PHE B 1 62 ? 8.994 -2.087 -23.212 1.00 18.09 59 PHE B O 1
ATOM 1287 N N . PRO B 1 63 ? 11.136 -2.546 -23.721 1.00 15.07 60 PRO B N 1
ATOM 1288 C CA . PRO B 1 63 ? 11.654 -2.132 -22.408 1.00 19.43 60 PRO B CA 1
ATOM 1289 C C . PRO B 1 63 ? 11.348 -0.663 -22.101 1.00 16.53 60 PRO B C 1
ATOM 1290 O O . PRO B 1 63 ? 11.342 0.167 -22.994 1.00 16.64 60 PRO B O 1
ATOM 1294 N N . PRO B 1 64 ? 11.117 -0.337 -20.822 1.00 21.70 61 PRO B N 1
ATOM 1295 C CA . PRO B 1 64 ? 10.633 1.004 -20.463 1.00 18.69 61 PRO B CA 1
ATOM 1296 C C . PRO B 1 64 ? 11.693 2.095 -20.453 1.00 20.81 61 PRO B C 1
ATOM 1297 O O . PRO B 1 64 ? 12.885 1.812 -20.338 1.00 17.44 61 PRO B O 1
ATOM 1301 N N . LYS B 1 65 ? 11.248 3.343 -20.577 1.00 17.34 62 LYS B N 1
ATOM 1302 C CA . LYS B 1 65 ? 12.133 4.486 -20.426 1.00 18.90 62 LYS B CA 1
ATOM 1303 C C . LYS B 1 65 ? 12.579 4.604 -18.979 1.00 16.87 62 LYS B C 1
ATOM 1304 O O . LYS B 1 65 ? 11.860 4.211 -18.067 1.00 18.64 62 LYS B O 1
ATOM 1310 N N . LYS B 1 66 ? 13.764 5.162 -18.763 1.00 17.05 63 LYS B N 1
ATOM 1311 C CA . LYS B 1 66 ? 14.231 5.416 -17.402 1.00 20.37 63 LYS B CA 1
ATOM 1312 C C . LYS B 1 66 ? 14.392 6.922 -17.207 1.00 20.98 63 LYS B C 1
ATOM 1313 O O . LYS B 1 66 ? 14.591 7.651 -18.174 1.00 20.45 63 LYS B O 1
ATOM 1319 N N . LEU B 1 67 ? 14.352 7.373 -15.958 1.00 20.91 64 LEU B N 1
ATOM 1320 C CA . LEU B 1 67 ? 14.396 8.807 -15.664 1.00 24.21 64 LEU B CA 1
ATOM 1321 C C . LEU B 1 67 ? 15.739 9.220 -15.071 1.00 24.04 64 LEU B C 1
ATOM 1322 O O . LEU B 1 67 ? 15.966 10.397 -14.746 1.00 22.55 64 LEU B O 1
ATOM 1327 N N . PHE B 1 68 ? 16.618 8.235 -14.938 1.00 21.71 65 PHE B N 1
ATOM 1328 C CA . PHE B 1 68 ? 17.975 8.446 -14.468 1.00 20.94 65 PHE B CA 1
ATOM 1329 C C . PHE B 1 68 ? 18.954 7.689 -15.364 1.00 25.27 65 PHE B C 1
ATOM 1330 O O . PHE B 1 68 ? 18.578 6.709 -16.007 1.00 22.57 65 PHE B O 1
ATOM 1338 N N . SER B 1 69 ? 20.210 8.132 -15.393 1.00 23.81 66 SER B N 1
ATOM 1339 C CA . SER B 1 69 ? 21.250 7.403 -16.113 1.00 21.48 66 SER B CA 1
ATOM 1340 C C . SER B 1 69 ? 21.286 5.939 -15.664 1.00 24.60 66 SER B C 1
ATOM 1341 O O . SER B 1 69 ? 21.202 5.640 -14.473 1.00 21.96 66 SER B O 1
ATOM 1344 N N . LEU B 1 70 ? 21.420 5.024 -16.619 1.00 22.93 67 LEU B N 1
ATOM 1345 C CA . LEU B 1 70 ? 21.417 3.605 -16.292 1.00 19.91 67 LEU B CA 1
ATOM 1346 C C . LEU B 1 70 ? 22.724 3.136 -15.668 1.00 22.54 67 LEU B C 1
ATOM 1347 O O . LEU B 1 70 ? 23.806 3.441 -16.161 1.00 24.84 67 LEU B O 1
ATOM 1352 N N . THR B 1 71 ? 22.610 2.390 -14.581 1.00 23.17 68 THR B N 1
ATOM 1353 C CA . THR B 1 71 ? 23.766 1.724 -14.001 1.00 28.01 68 THR B CA 1
ATOM 1354 C C . THR B 1 71 ? 24.151 0.543 -14.895 1.00 24.86 68 THR B C 1
ATOM 1355 O O . THR B 1 71 ? 23.366 0.113 -15.745 1.00 23.08 68 THR B O 1
ATOM 1359 N N . PRO B 1 72 ? 25.375 0.031 -14.732 1.00 26.12 69 PRO B N 1
ATOM 1360 C CA . PRO B 1 72 ? 25.809 -1.136 -15.509 1.00 26.57 69 PRO B CA 1
ATOM 1361 C C . PRO B 1 72 ? 24.793 -2.278 -15.461 1.00 23.70 69 PRO B C 1
ATOM 1362 O O . PRO B 1 72 ? 24.510 -2.882 -16.500 1.00 26.10 69 PRO B O 1
ATOM 1366 N N . ALA B 1 73 ? 24.237 -2.565 -14.287 1.00 22.91 70 ALA B N 1
ATOM 1367 C CA . ALA B 1 73 ? 23.227 -3.615 -14.181 1.00 22.59 70 ALA B CA 1
ATOM 1368 C C . ALA B 1 73 ? 21.960 -3.249 -14.946 1.00 22.59 70 ALA B C 1
ATOM 1369 O O . ALA B 1 73 ? 21.304 -4.115 -15.523 1.00 22.01 70 ALA B O 1
ATOM 1371 N N . GLU B 1 74 ? 21.602 -1.969 -14.926 1.00 21.01 71 GLU B N 1
ATOM 1372 C CA . GLU B 1 74 ? 20.409 -1.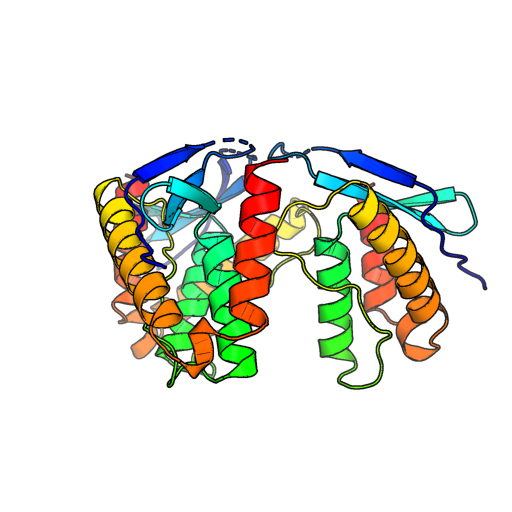519 -15.636 1.00 22.82 71 GLU B CA 1
ATOM 1373 C C . GLU B 1 74 ? 20.603 -1.640 -17.143 1.00 22.18 71 GLU B C 1
ATOM 1374 O O . GLU B 1 74 ? 19.677 -2.027 -17.867 1.00 20.41 71 GLU B O 1
ATOM 1380 N N . VAL B 1 75 ? 21.811 -1.335 -17.602 1.00 18.69 72 VAL B N 1
ATOM 1381 C CA . VAL B 1 75 ? 22.163 -1.485 -19.013 1.00 18.91 72 VAL B CA 1
ATOM 1382 C C . VAL B 1 75 ? 22.099 -2.950 -19.444 1.00 21.05 72 VAL B C 1
ATOM 1383 O O . VAL B 1 75 ? 21.592 -3.264 -20.522 1.00 18.43 72 VAL B O 1
ATOM 1387 N N . GLU B 1 76 ? 22.615 -3.843 -18.604 1.00 21.38 73 GLU B N 1
ATOM 1388 C CA . GLU B 1 76 ? 22.575 -5.279 -18.892 1.00 19.12 73 GLU B CA 1
ATOM 1389 C C . GLU B 1 76 ? 21.144 -5.808 -18.940 1.00 20.58 73 GLU B C 1
ATOM 1390 O O . GLU B 1 76 ? 20.801 -6.631 -19.789 1.00 20.05 73 GLU B O 1
ATOM 1396 N N . GLN B 1 77 ? 20.316 -5.345 -18.013 1.00 18.76 74 GLN B N 1
ATOM 1397 C CA . GLN B 1 77 ? 18.899 -5.687 -18.027 1.00 20.64 74 GLN B CA 1
ATOM 1398 C C . GLN B 1 77 ? 18.237 -5.177 -19.311 1.00 18.46 74 GLN B C 1
ATOM 1399 O O . GLN B 1 77 ? 17.484 -5.899 -19.965 1.00 20.18 74 GLN B O 1
ATOM 1405 N N . ARG B 1 78 ? 18.517 -3.931 -19.675 1.00 16.08 75 ARG B N 1
ATOM 1406 C CA . ARG B 1 78 ? 17.931 -3.372 -20.885 1.00 19.81 75 ARG B CA 1
ATOM 1407 C C . ARG B 1 78 ? 18.431 -4.082 -22.143 1.00 16.57 75 ARG B C 1
ATOM 1408 O O . ARG B 1 78 ? 17.657 -4.320 -23.069 1.00 16.29 75 ARG B O 1
ATOM 1416 N N . ARG B 1 79 ? 19.720 -4.409 -22.180 1.00 14.55 76 ARG B N 1
ATOM 1417 C CA . ARG B 1 79 ? 20.276 -5.194 -23.289 1.00 13.77 76 ARG B CA 1
ATOM 1418 C C . ARG B 1 79 ? 19.520 -6.520 -23.449 1.00 18.92 76 ARG B C 1
ATOM 1419 O O . ARG B 1 79 ? 19.163 -6.903 -24.557 1.00 12.72 76 ARG B O 1
ATOM 1427 N N . GLU B 1 80 ? 19.290 -7.220 -22.341 1.00 15.40 77 GLU B N 1
ATOM 1428 C CA . GLU B 1 80 ? 18.572 -8.496 -22.386 1.00 18.93 77 GLU B CA 1
ATOM 1429 C C . GLU B 1 80 ? 17.169 -8.331 -22.969 1.00 16.35 77 GLU B C 1
ATOM 1430 O O . GLU B 1 80 ? 16.718 -9.129 -23.782 1.00 17.28 77 GLU B O 1
ATOM 1436 N N . GLN B 1 81 ? 16.463 -7.305 -22.508 1.00 18.67 78 GLN B N 1
ATOM 1437 C CA . GLN B 1 81 ? 15.088 -7.065 -22.932 1.00 18.24 78 GLN B CA 1
ATOM 1438 C C . GLN B 1 81 ? 14.983 -6.666 -24.399 1.00 14.61 78 GLN B C 1
ATOM 1439 O O . GLN B 1 81 ? 14.083 -7.119 -25.116 1.00 15.10 78 GLN B O 1
ATOM 1445 N N . LEU B 1 82 ? 15.903 -5.810 -24.835 1.00 17.00 79 LEU B N 1
ATOM 1446 C CA .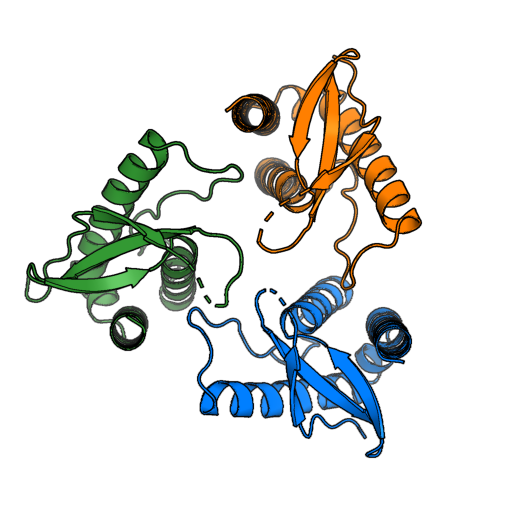 LEU B 1 82 ? 15.989 -5.406 -26.231 1.00 14.84 79 LEU B CA 1
ATOM 1447 C C . LEU B 1 82 ? 16.313 -6.588 -27.137 1.00 11.58 79 LEU B C 1
ATOM 1448 O O . LEU B 1 82 ? 15.792 -6.684 -28.238 1.00 13.41 79 LEU B O 1
ATOM 1453 N N . GLU B 1 83 ? 17.183 -7.472 -26.668 1.00 15.60 80 GLU B N 1
ATOM 1454 C CA . GLU B 1 83 ? 17.536 -8.660 -27.428 1.00 12.80 80 GLU B CA 1
ATOM 1455 C C . GLU B 1 83 ? 16.307 -9.555 -27.620 1.00 15.50 80 GLU B C 1
ATOM 1456 O O . GLU B 1 83 ? 16.029 -10.031 -28.727 1.00 14.03 80 GLU B O 1
ATOM 1462 N N . LYS B 1 84 ? 15.567 -9.765 -26.539 1.00 16.42 81 LYS B N 1
ATOM 1463 C CA . LYS B 1 84 ? 14.384 -10.616 -26.584 1.00 16.67 81 LYS B CA 1
ATOM 1464 C C . LYS B 1 84 ? 13.348 -9.995 -27.516 1.00 15.01 81 LYS B C 1
ATOM 1465 O O . LYS B 1 84 ? 12.664 -10.698 -28.257 1.00 17.85 81 LYS B O 1
ATOM 1471 N N . TYR B 1 85 ? 13.245 -8.669 -27.459 1.00 15.47 82 TYR B N 1
ATOM 1472 C CA . TYR B 1 85 ? 12.305 -7.923 -28.288 1.00 15.00 82 TYR B CA 1
ATOM 1473 C C . TYR B 1 85 ? 12.602 -8.096 -29.760 1.00 14.27 82 TYR B C 1
ATOM 1474 O O . TYR B 1 85 ? 11.713 -8.424 -30.541 1.00 14.17 82 TYR B O 1
ATOM 1483 N N . MET B 1 86 ? 13.851 -7.864 -30.145 1.00 13.34 83 MET B N 1
ATOM 1484 C CA . MET B 1 86 ? 14.237 -7.993 -31.538 1.00 12.44 83 MET B CA 1
ATOM 1485 C C . MET B 1 86 ? 14.064 -9.433 -32.045 1.00 12.62 83 MET B C 1
ATOM 1486 O O . MET B 1 86 ? 13.622 -9.641 -33.178 1.00 15.15 83 MET B O 1
ATOM 1491 N N . GLN B 1 87 ? 14.385 -10.419 -31.211 1.00 13.76 84 GLN B N 1
ATOM 1492 C CA . GLN B 1 87 ? 14.237 -11.826 -31.614 1.00 13.61 84 GLN B CA 1
ATOM 1493 C C . GLN B 1 87 ? 12.758 -12.144 -31.831 1.00 15.83 84 GLN B C 1
ATOM 1494 O O . GLN B 1 87 ? 12.378 -12.805 -32.794 1.00 14.67 84 GLN B O 1
ATOM 1500 N N . ALA B 1 88 ? 11.934 -11.685 -30.898 1.00 15.47 85 ALA B N 1
ATOM 1501 C CA . ALA B 1 88 ? 10.495 -11.888 -30.988 1.00 17.03 85 ALA B CA 1
ATOM 1502 C C . ALA B 1 88 ? 9.877 -11.194 -32.215 1.00 16.85 85 ALA B C 1
ATOM 1503 O O . ALA B 1 88 ? 8.986 -11.751 -32.863 1.00 15.43 85 ALA B O 1
ATOM 1505 N N . VAL B 1 89 ? 10.334 -9.985 -32.545 1.00 14.27 86 VAL B N 1
ATOM 1506 C CA . VAL B 1 89 ? 9.807 -9.316 -33.735 1.00 15.85 86 VAL B CA 1
ATOM 1507 C C . VAL B 1 89 ? 10.216 -10.069 -34.999 1.00 15.59 86 VAL B C 1
ATOM 1508 O O . VAL B 1 89 ? 9.402 -10.305 -35.899 1.00 16.20 86 VAL B O 1
ATOM 1512 N N . ARG B 1 90 ? 11.490 -10.434 -35.072 1.00 15.61 87 ARG B N 1
ATOM 1513 C CA . ARG B 1 90 ? 11.993 -11.188 -36.213 1.00 17.38 87 ARG B CA 1
ATOM 1514 C C . ARG B 1 90 ? 11.215 -12.497 -36.413 1.00 16.70 87 ARG B C 1
ATOM 1515 O O . ARG B 1 90 ? 10.882 -12.862 -37.539 1.00 18.97 87 ARG B O 1
ATOM 1523 N N . GLN B 1 91 ? 10.933 -13.195 -35.322 1.00 14.66 88 GLN B N 1
ATOM 1524 C CA . GLN B 1 91 ? 10.274 -14.506 -35.406 1.00 17.82 88 GLN B CA 1
ATOM 1525 C C . GLN B 1 91 ? 8.790 -14.410 -35.745 1.00 19.14 88 GLN B C 1
ATOM 1526 O O . GLN B 1 91 ? 8.183 -15.383 -36.188 1.00 20.90 88 GLN B O 1
ATOM 1532 N N . ASP B 1 92 ? 8.218 -13.225 -35.575 1.00 15.78 89 ASP B N 1
ATOM 1533 C CA . ASP B 1 92 ? 6.819 -13.015 -35.919 1.00 16.70 89 ASP B CA 1
ATOM 1534 C C . ASP B 1 92 ? 6.679 -12.915 -37.431 1.00 17.78 89 ASP B C 1
ATOM 1535 O O . ASP B 1 92 ? 7.238 -12.005 -38.042 1.00 18.17 89 ASP B O 1
ATOM 1540 N N . PRO B 1 93 ? 5.901 -13.821 -38.045 1.00 17.20 90 PRO B N 1
ATOM 1541 C CA . PRO B 1 93 ? 5.751 -13.791 -39.508 1.00 22.26 90 PRO B CA 1
ATOM 1542 C C . PRO B 1 93 ? 5.227 -12.455 -40.034 1.00 21.09 90 PRO B C 1
ATOM 1543 O O . PRO B 1 93 ? 5.566 -12.062 -41.152 1.00 21.28 90 PRO B O 1
ATOM 1547 N N . LEU B 1 94 ? 4.393 -11.775 -39.254 1.00 16.79 91 LEU B N 1
ATOM 1548 C CA . LEU B 1 94 ? 3.863 -10.497 -39.688 1.00 19.68 91 LEU B CA 1
ATOM 1549 C C . LEU B 1 94 ? 4.914 -9.400 -39.520 1.00 16.29 91 LEU B C 1
ATOM 1550 O O . LEU B 1 94 ? 5.263 -8.715 -40.476 1.00 17.79 91 LEU B O 1
ATOM 1555 N N . LEU B 1 95 ? 5.417 -9.245 -38.302 1.00 16.42 92 LEU B N 1
ATOM 1556 C CA . LEU B 1 95 ? 6.319 -8.140 -37.996 1.00 16.12 92 LEU B CA 1
ATOM 1557 C C . LEU B 1 95 ? 7.684 -8.339 -38.656 1.00 19.25 92 LEU B C 1
ATOM 1558 O O . LEU B 1 95 ? 8.275 -7.390 -39.189 1.00 20.01 92 LEU B O 1
ATOM 1563 N N . GLY B 1 96 ? 8.172 -9.575 -38.618 1.00 19.29 93 GLY B N 1
ATOM 1564 C CA . GLY B 1 96 ? 9.521 -9.882 -39.066 1.00 19.87 93 GLY B CA 1
ATOM 1565 C C . GLY B 1 96 ? 9.724 -9.700 -40.555 1.00 23.51 93 GLY B C 1
ATOM 1566 O O . GLY B 1 96 ? 10.843 -9.491 -41.019 1.00 24.10 93 GLY B O 1
ATOM 1567 N N . SER B 1 97 ? 8.637 -9.776 -41.309 1.00 19.04 94 SER B N 1
ATOM 1568 C CA . SER B 1 97 ? 8.702 -9.590 -42.750 1.00 25.65 94 SER B CA 1
ATOM 1569 C C . SER B 1 97 ? 8.262 -8.188 -43.171 1.00 26.00 94 SER B C 1
ATOM 1570 O O . SER B 1 97 ? 8.245 -7.870 -44.359 1.00 26.07 94 SER B O 1
ATOM 1573 N N . SER B 1 98 ? 7.912 -7.352 -42.201 1.00 22.99 95 SER B N 1
ATOM 1574 C CA . SER B 1 98 ? 7.349 -6.032 -42.507 1.00 22.09 95 SER B CA 1
ATOM 1575 C C . SER B 1 98 ? 8.344 -5.069 -43.154 1.00 22.09 95 SER B C 1
ATOM 1576 O O . SER B 1 98 ? 9.553 -5.122 -42.899 1.00 18.81 95 SER B O 1
ATOM 1579 N N . GLU B 1 99 ? 7.821 -4.185 -43.997 1.00 21.23 96 GLU B N 1
ATOM 1580 C CA . GLU B 1 99 ? 8.613 -3.096 -44.548 1.00 22.74 96 GLU B CA 1
ATOM 1581 C C . GLU B 1 99 ? 9.236 -2.267 -43.426 1.00 22.50 96 GLU B C 1
ATOM 1582 O O . GLU B 1 99 ? 10.393 -1.873 -43.527 1.00 21.96 96 GLU B O 1
ATOM 1588 N N . THR B 1 100 ? 8.464 -1.998 -42.369 1.00 20.69 97 THR B N 1
ATOM 1589 C CA . THR B 1 100 ? 8.938 -1.164 -41.253 1.00 17.17 97 THR B CA 1
ATOM 1590 C C . THR B 1 100 ? 10.194 -1.750 -40.605 1.00 19.56 97 THR B C 1
ATOM 1591 O O . THR B 1 100 ? 11.212 -1.057 -40.421 1.00 18.47 97 THR B O 1
ATOM 1595 N N . PHE B 1 101 ? 10.114 -3.024 -40.248 1.00 15.91 98 PHE B N 1
ATOM 1596 C CA . PHE B 1 101 ? 11.231 -3.692 -39.584 1.00 16.35 98 PHE B CA 1
ATOM 1597 C C . PHE B 1 101 ? 12.416 -3.797 -40.521 1.00 17.51 98 PHE B C 1
ATOM 1598 O O . PHE B 1 101 ? 13.539 -3.492 -40.150 1.00 16.78 98 PHE B O 1
ATOM 1606 N N . ASN B 1 102 ? 12.165 -4.236 -41.743 1.00 16.70 99 ASN B N 1
ATOM 1607 C CA . ASN B 1 102 ? 13.280 -4.471 -42.661 1.00 22.19 99 ASN B CA 1
ATOM 1608 C C . ASN B 1 102 ? 13.979 -3.193 -43.150 1.00 22.60 99 ASN B C 1
ATOM 1609 O O . ASN B 1 102 ? 15.208 -3.171 -43.323 1.00 20.37 99 ASN B O 1
ATOM 1614 N N . SER B 1 103 ? 13.199 -2.134 -43.342 1.00 19.83 100 SER B N 1
ATOM 1615 C CA . SER B 1 103 ? 13.742 -0.818 -43.668 1.00 22.99 100 SER B CA 1
ATOM 1616 C C . SER B 1 103 ? 14.627 -0.285 -42.555 1.00 20.89 100 SER B C 1
ATOM 1617 O O . SER B 1 103 ? 15.695 0.262 -42.815 1.00 20.37 100 SER B O 1
ATOM 1620 N N . PHE B 1 104 ? 14.167 -0.432 -41.312 1.00 18.96 101 PHE B N 1
ATOM 1621 C CA . PHE B 1 104 ? 14.942 -0.014 -40.149 1.00 16.20 101 PHE B CA 1
ATOM 1622 C C . PHE B 1 104 ? 16.278 -0.755 -40.091 1.00 18.50 101 PHE B C 1
ATOM 1623 O O . PHE B 1 104 ? 17.326 -0.144 -39.914 1.00 19.82 101 PHE B O 1
ATOM 1631 N N . LEU B 1 105 ? 16.248 -2.071 -40.252 1.00 18.26 102 LEU B N 1
ATOM 1632 C CA . LEU B 1 105 ? 17.490 -2.847 -40.209 1.00 18.24 102 LEU B CA 1
ATOM 1633 C C . LEU B 1 105 ? 18.467 -2.425 -41.314 1.00 20.16 102 LEU B C 1
ATOM 1634 O O . LEU B 1 105 ? 19.672 -2.279 -41.081 1.00 18.88 102 LEU B O 1
ATOM 1639 N N . ARG B 1 106 ? 17.939 -2.247 -42.521 1.00 18.79 103 ARG B N 1
ATOM 1640 C CA . ARG B 1 106 ? 18.757 -1.852 -43.666 1.00 22.25 103 ARG B CA 1
ATOM 1641 C C . ARG B 1 106 ? 19.440 -0.500 -43.443 1.00 24.57 103 ARG B C 1
ATOM 1642 O O . ARG B 1 106 ? 20.619 -0.337 -43.738 1.00 23.19 103 ARG B O 1
ATOM 1650 N N . ARG B 1 107 ? 18.692 0.456 -42.904 1.00 20.67 104 ARG B N 1
ATOM 1651 C CA . ARG B 1 107 ? 19.197 1.803 -42.663 1.00 26.28 104 ARG B CA 1
ATOM 1652 C C . ARG B 1 107 ? 20.189 1.824 -41.500 1.00 28.51 104 ARG B C 1
ATOM 1653 O O . ARG B 1 107 ? 21.159 2.577 -41.512 1.00 28.29 104 ARG B O 1
ATOM 1661 N N . ALA B 1 108 ? 19.939 0.991 -40.491 1.00 22.06 105 ALA B N 1
ATOM 1662 C CA . ALA B 1 108 ? 20.812 0.934 -39.326 1.00 21.98 105 ALA B CA 1
ATOM 1663 C C . ALA B 1 108 ? 22.180 0.389 -39.732 1.00 21.08 105 ALA B C 1
ATOM 1664 O O . ALA B 1 108 ? 23.223 0.885 -39.297 1.00 21.91 105 ALA B O 1
ATOM 1666 N N . GLN B 1 109 ? 22.170 -0.635 -40.568 1.00 19.27 106 GLN B N 1
ATOM 1667 C CA . GLN B 1 109 ? 23.418 -1.208 -41.050 1.00 26.75 106 GLN B CA 1
ATOM 1668 C C . GLN B 1 109 ? 24.212 -0.153 -41.821 1.00 29.16 106 GLN B C 1
ATOM 1669 O O . GLN B 1 109 ? 25.433 -0.043 -41.674 1.00 26.87 106 GLN B O 1
ATOM 1675 N N . GLN B 1 110 ? 23.508 0.619 -42.640 1.00 26.97 107 GLN B N 1
ATOM 1676 C CA . GLN B 1 110 ? 24.136 1.694 -43.404 1.00 29.71 107 GLN B CA 1
ATOM 1677 C C . GLN B 1 110 ? 24.757 2.755 -42.504 1.00 29.06 107 GLN B C 1
ATOM 1678 O O . GLN B 1 110 ? 25.875 3.196 -42.752 1.00 29.65 107 GLN B O 1
ATOM 1684 N N . GLU B 1 111 ? 24.037 3.161 -41.462 1.00 26.28 108 GLU B N 1
ATOM 1685 C CA . GLU B 1 111 ? 24.543 4.177 -40.549 1.00 28.08 108 GLU B CA 1
ATOM 1686 C C . GLU B 1 111 ? 25.807 3.671 -39.855 1.00 33.75 108 GLU B C 1
ATOM 1687 O O . GLU B 1 111 ? 26.790 4.404 -39.708 1.00 31.62 108 GLU B O 1
ATOM 1693 N N . THR B 1 112 ? 25.775 2.407 -39.443 1.00 30.37 109 THR B N 1
ATOM 1694 C CA . THR B 1 112 ? 26.891 1.794 -38.736 1.00 29.48 109 THR B CA 1
ATOM 1695 C C . THR B 1 112 ? 28.127 1.726 -39.635 1.00 34.41 109 THR B C 1
ATOM 1696 O O . THR B 1 112 ? 29.260 1.767 -39.150 1.00 35.24 109 THR B O 1
ATOM 1700 N N . GLN B 1 113 ? 27.898 1.654 -40.945 1.00 33.91 110 GLN B N 1
ATOM 1701 C CA . GLN B 1 113 ? 28.978 1.500 -41.921 1.00 34.85 110 GLN B CA 1
ATOM 1702 C C . GLN B 1 113 ? 29.463 2.820 -42.531 1.00 36.79 110 GLN B C 1
ATOM 1703 O O . GLN B 1 113 ? 30.563 2.890 -43.076 1.00 40.69 110 GLN B O 1
ATOM 1709 N N . GLN B 1 114 ? 28.639 3.860 -42.451 1.00 40.37 111 GLN B N 1
ATOM 1710 C CA . GLN B 1 114 ? 28.992 5.159 -43.019 1.00 39.01 111 GLN B CA 1
ATOM 1711 C C . GLN B 1 114 ? 29.845 5.979 -42.051 1.00 44.67 111 GLN B C 1
ATOM 1712 O O . GLN B 1 114 ? 30.873 5.510 -41.562 1.00 43.91 111 GLN B O 1
ATOM 1718 N N . ASN C 1 2 ? 5.318 38.016 -52.424 1.00 39.48 -1 ASN C N 1
ATOM 1719 C CA . ASN C 1 2 ? 4.969 37.929 -51.012 1.00 29.06 -1 ASN C CA 1
ATOM 1720 C C . ASN C 1 2 ? 5.803 38.885 -50.166 1.00 30.54 -1 ASN C C 1
ATOM 1721 O O . ASN C 1 2 ? 6.986 39.096 -50.436 1.00 31.45 -1 ASN C O 1
ATOM 1726 N N . ALA C 1 3 ? 5.183 39.462 -49.140 1.00 29.98 0 ALA C N 1
ATOM 1727 C CA . ALA C 1 3 ? 5.882 40.367 -48.230 1.00 27.58 0 ALA C CA 1
ATOM 1728 C C . ALA C 1 3 ? 7.041 39.662 -47.530 1.00 26.62 0 ALA C C 1
ATOM 1729 O O . ALA C 1 3 ? 8.030 40.295 -47.165 1.00 27.06 0 ALA C O 1
ATOM 1731 N N . MET C 1 4 ? 6.902 38.355 -47.325 1.00 25.17 1 MET C N 1
ATOM 1732 C CA . MET C 1 4 ? 7.990 37.563 -46.769 1.00 20.25 1 MET C CA 1
ATOM 1733 C C . MET C 1 4 ? 8.344 36.402 -47.692 1.00 23.45 1 MET C C 1
ATOM 1734 O O . MET C 1 4 ? 7.663 35.379 -47.718 1.00 19.46 1 MET C O 1
ATOM 1739 N N . HIS C 1 5 ? 9.407 36.589 -48.464 1.00 20.54 2 HIS C N 1
ATOM 1740 C CA . HIS C 1 5 ? 9.884 35.552 -49.355 1.00 20.83 2 HIS C CA 1
ATOM 1741 C C . HIS 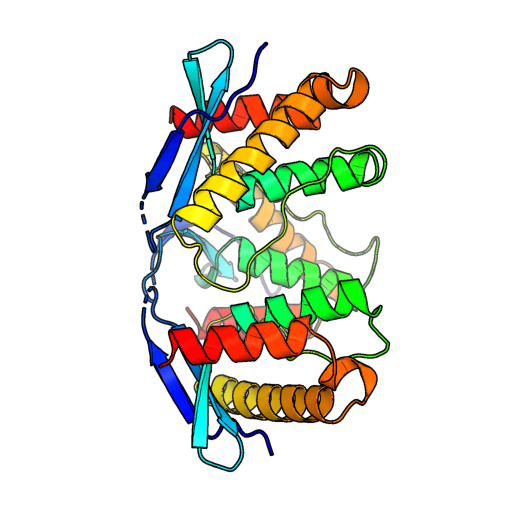C 1 5 ? 10.885 34.669 -48.623 1.00 20.29 2 HIS C C 1
ATOM 1742 O O . HIS C 1 5 ? 11.980 35.117 -48.294 1.00 19.98 2 HIS C O 1
ATOM 1749 N N . PHE C 1 6 ? 10.499 33.419 -48.372 1.00 16.82 3 PHE C N 1
ATOM 1750 C CA . PHE C 1 6 ? 11.364 32.463 -47.683 1.00 21.04 3 PHE C CA 1
ATOM 1751 C C . PHE C 1 6 ? 12.269 31.692 -48.635 1.00 15.87 3 PHE C C 1
ATOM 1752 O O . PHE C 1 6 ? 11.839 31.240 -49.693 1.00 18.66 3 PHE C O 1
ATOM 1760 N N . SER C 1 7 ? 13.517 31.538 -48.229 1.00 16.39 4 SER C N 1
ATOM 1761 C CA . SER C 1 7 ? 14.456 30.673 -48.929 1.00 17.90 4 SER C CA 1
ATOM 1762 C C . SER C 1 7 ? 15.395 30.048 -47.897 1.00 19.98 4 SER C C 1
ATOM 1763 O O . SER C 1 7 ? 15.577 30.583 -46.803 1.00 17.79 4 SER C O 1
ATOM 1766 N N . ILE C 1 8 ? 15.968 28.900 -48.235 1.00 18.48 5 ILE C N 1
ATOM 1767 C CA . ILE C 1 8 ? 16.984 28.282 -47.381 1.00 22.70 5 ILE C CA 1
ATOM 1768 C C . ILE C 1 8 ? 18.180 27.939 -48.245 1.00 23.10 5 ILE C C 1
ATOM 1769 O O . ILE C 1 8 ? 18.349 26.789 -48.657 1.00 25.33 5 ILE C O 1
ATOM 1774 N N . PRO C 1 9 ? 18.991 28.953 -48.553 1.00 23.63 6 PRO C N 1
ATOM 1775 C CA . PRO C 1 9 ? 20.109 28.814 -49.495 1.00 28.32 6 PRO C CA 1
ATOM 1776 C C . PRO C 1 9 ? 21.180 27.825 -49.032 1.00 34.57 6 PRO C C 1
ATOM 1777 O O . PRO C 1 9 ? 21.708 27.088 -49.870 1.00 30.21 6 PRO C O 1
ATOM 1781 N N . GLU C 1 10 ? 21.486 27.810 -47.734 1.00 23.81 7 GLU C N 1
ATOM 1782 C CA . GLU C 1 10 ? 22.572 26.981 -47.214 1.00 31.44 7 GLU C CA 1
ATOM 1783 C C . GLU C 1 10 ? 22.183 26.224 -45.953 1.00 27.92 7 GLU C C 1
ATOM 1784 O O . GLU C 1 10 ? 21.329 26.668 -45.192 1.00 23.55 7 GLU C O 1
ATOM 1790 N N . THR C 1 11 ? 22.830 25.083 -45.732 1.00 23.73 8 THR C N 1
ATOM 1791 C CA . THR C 1 11 ? 22.806 24.433 -44.436 1.00 25.20 8 THR C CA 1
ATOM 1792 C C . THR C 1 11 ? 24.217 24.489 -43.903 1.00 26.72 8 THR C C 1
ATOM 1793 O O . THR C 1 11 ? 25.149 24.738 -44.660 1.00 25.71 8 THR C O 1
ATOM 1797 N N . GLU C 1 12 ? 24.385 24.256 -42.608 1.00 27.16 9 GLU C N 1
ATOM 1798 C CA . GLU C 1 12 ? 25.726 24.193 -42.038 1.00 30.31 9 GLU C CA 1
ATOM 1799 C C . GLU C 1 12 ? 25.772 23.401 -40.739 1.00 37.02 9 GLU C C 1
ATOM 1800 O O . GLU C 1 12 ? 24.758 23.232 -40.063 1.00 32.06 9 GLU C O 1
ATOM 1806 N N . SER C 1 13 ? 26.953 22.902 -40.401 1.00 36.61 10 SER C N 1
ATOM 1807 C CA . SER C 1 13 ? 27.152 22.274 -39.104 1.00 39.98 10 SER C CA 1
ATOM 1808 C C . SER C 1 13 ? 27.428 23.336 -38.052 1.00 38.72 10 SER C C 1
ATOM 1809 O O . SER C 1 13 ? 28.345 24.143 -38.193 1.00 40.91 10 SER C O 1
ATOM 1812 N N . ARG C 1 14 ? 26.613 23.342 -37.006 1.00 37.27 11 ARG C N 1
ATOM 1813 C CA . ARG C 1 14 ? 26.738 24.339 -35.957 1.00 37.55 11 ARG C CA 1
ATOM 1814 C C . ARG C 1 14 ? 26.805 23.659 -34.595 1.00 42.07 11 ARG C C 1
ATOM 1815 O O . ARG C 1 14 ? 26.558 22.458 -34.483 1.00 38.46 11 ARG C O 1
ATOM 1823 N N . SER C 1 15 ? 27.168 24.428 -33.571 1.00 49.98 12 SER C N 1
ATOM 1824 C CA . SER C 1 15 ? 27.176 23.947 -32.192 1.00 46.01 12 SER C CA 1
ATOM 1825 C C . SER C 1 15 ? 26.429 24.929 -31.298 1.00 47.20 12 SER C C 1
ATOM 1826 O O . SER C 1 15 ? 26.552 26.146 -31.459 1.00 47.82 12 SER C O 1
ATOM 1829 N N . SER C 1 18 ? 25.999 24.539 -26.571 1.00 48.73 15 SER C N 1
ATOM 1830 C CA . SER C 1 18 ? 25.940 24.790 -25.137 1.00 40.39 15 SER C CA 1
ATOM 1831 C C . SER C 1 18 ? 26.650 23.745 -24.250 1.00 35.67 15 SER C C 1
ATOM 1832 O O . SER C 1 18 ? 26.335 23.638 -23.072 1.00 33.95 15 SER C O 1
ATOM 1835 N N . GLY C 1 19 ? 27.565 22.940 -24.791 1.00 42.83 16 GLY C N 1
ATOM 1836 C CA . GLY C 1 19 ? 27.769 22.773 -26.212 1.00 43.56 16 GLY C CA 1
ATOM 1837 C C . GLY C 1 19 ? 26.814 21.697 -26.681 1.00 45.08 16 GLY C C 1
ATOM 1838 O O . GLY C 1 19 ? 25.783 21.989 -27.289 1.00 47.96 16 GLY C O 1
ATOM 1839 N N . GLY C 1 20 ? 27.136 20.449 -26.360 1.00 42.94 17 GLY C N 1
ATOM 1840 C CA . GLY C 1 20 ? 26.356 19.326 -26.842 1.00 44.34 17 GLY C CA 1
ATOM 1841 C C . GLY C 1 20 ? 26.862 18.898 -28.206 1.00 44.52 17 GLY C C 1
ATOM 1842 O O . GLY C 1 20 ? 27.852 19.443 -28.710 1.00 40.93 17 GLY C O 1
ATOM 1843 N N . SER C 1 21 ? 26.196 17.921 -28.811 1.00 37.94 18 SER C N 1
ATOM 1844 C CA . SER C 1 21 ? 26.633 17.430 -30.112 1.00 39.74 18 SER C CA 1
ATOM 1845 C C . SER C 1 21 ? 26.368 18.457 -31.210 1.00 38.50 18 SER C C 1
ATOM 1846 O O . SER C 1 21 ? 25.470 19.287 -31.088 1.00 39.38 18 SER C O 1
ATOM 1849 N N . ALA C 1 22 ? 27.167 18.409 -32.270 1.00 35.94 19 ALA C N 1
ATOM 1850 C CA . ALA C 1 22 ? 26.939 19.263 -33.429 1.00 37.85 19 ALA C CA 1
ATOM 1851 C C . ALA C 1 22 ? 25.699 18.796 -34.179 1.00 33.30 19 ALA C C 1
ATOM 1852 O O . ALA C 1 22 ? 25.380 17.608 -34.188 1.00 32.52 19 ALA C O 1
ATOM 1854 N N . TYR C 1 23 ? 25.008 19.741 -34.807 1.00 31.66 20 TYR C N 1
ATOM 1855 C CA . TYR C 1 23 ? 23.771 19.458 -35.524 1.00 29.01 20 TYR C CA 1
ATOM 1856 C C . TYR C 1 23 ? 23.732 20.189 -36.864 1.00 22.47 20 TYR C C 1
ATOM 1857 O O . TYR C 1 23 ? 24.509 21.114 -37.104 1.00 28.20 20 TYR C O 1
ATOM 1866 N N . VAL C 1 24 ? 22.813 19.778 -37.725 1.00 21.50 21 VAL C N 1
ATOM 1867 C CA . VAL C 1 24 ? 22.595 20.456 -38.996 1.00 21.23 21 VAL C CA 1
ATOM 1868 C C . VAL C 1 24 ? 21.684 21.671 -38.808 1.00 22.69 21 VAL C C 1
ATOM 1869 O O . VAL C 1 24 ? 20.548 21.541 -38.341 1.00 19.63 21 VAL C O 1
ATOM 1873 N N . ALA C 1 25 ? 22.196 22.842 -39.179 1.00 18.46 22 ALA C N 1
ATOM 1874 C CA . ALA C 1 25 ? 21.455 24.088 -39.099 1.00 23.53 22 ALA C CA 1
ATOM 1875 C C . ALA C 1 25 ? 20.998 24.508 -40.493 1.00 21.11 22 ALA C C 1
ATOM 1876 O O . ALA C 1 25 ? 21.745 24.420 -41.464 1.00 24.12 22 ALA C O 1
ATOM 1878 N N . TYR C 1 26 ? 19.758 24.949 -40.580 1.00 16.55 23 TYR C N 1
ATOM 1879 C CA . TYR C 1 26 ? 19.205 25.455 -41.822 1.00 19.55 23 TYR C CA 1
ATOM 1880 C C . TYR C 1 26 ? 19.170 26.974 -41.741 1.00 19.42 23 TYR C C 1
ATOM 1881 O O . TYR C 1 26 ? 18.544 27.527 -40.845 1.00 16.23 23 TYR C O 1
ATOM 1890 N N . ASN C 1 27 ? 19.860 27.640 -42.669 1.00 17.57 24 ASN C N 1
ATOM 1891 C CA . ASN C 1 27 ? 19.895 29.098 -42.711 1.00 20.34 24 ASN C CA 1
ATOM 1892 C C . ASN C 1 27 ? 18.680 29.652 -43.453 1.00 21.16 24 ASN C C 1
ATOM 1893 O O . ASN C 1 27 ? 18.659 29.687 -44.680 1.00 21.68 24 ASN C O 1
ATOM 1898 N N . ILE C 1 28 ? 17.668 30.072 -42.704 1.00 15.54 25 ILE C N 1
ATOM 1899 C CA . ILE C 1 28 ? 16.448 30.570 -43.304 1.00 17.68 25 ILE C CA 1
ATOM 1900 C C . ILE C 1 28 ? 16.632 32.051 -43.615 1.00 16.83 25 ILE C C 1
ATOM 1901 O O . ILE C 1 28 ? 16.895 32.853 -42.718 1.00 17.19 25 ILE C O 1
ATOM 1906 N N . HIS C 1 29 ? 16.516 32.395 -44.894 1.00 17.41 26 HIS C N 1
ATOM 1907 C CA . HIS C 1 29 ? 16.549 33.796 -45.312 1.00 16.15 26 HIS C CA 1
ATOM 1908 C C . HIS C 1 29 ? 15.123 34.257 -45.577 1.00 15.46 26 HIS C C 1
ATOM 1909 O O . HIS C 1 29 ? 14.297 33.503 -46.109 1.00 16.97 26 HIS C O 1
ATOM 1916 N N . VAL C 1 30 ? 14.844 35.495 -45.194 1.00 15.50 27 VAL C N 1
ATOM 1917 C CA . VAL C 1 30 ? 13.610 36.163 -45.576 1.00 15.97 27 VAL C CA 1
ATOM 1918 C C . VAL C 1 30 ? 13.961 37.375 -46.434 1.00 13.23 27 VAL C C 1
ATOM 1919 O O . VAL C 1 30 ? 14.810 38.171 -46.064 1.00 15.48 27 VAL C O 1
ATOM 1923 N N . ASN C 1 31 ? 13.342 37.462 -47.607 1.00 17.65 28 ASN C N 1
ATOM 1924 C CA . ASN C 1 31 ? 13.614 38.552 -48.539 1.00 20.93 28 ASN C CA 1
ATOM 1925 C C . ASN C 1 31 ? 15.100 38.690 -48.854 1.00 17.25 28 ASN C C 1
ATOM 1926 O O . ASN C 1 31 ? 15.646 39.793 -48.941 1.00 19.21 28 ASN C O 1
ATOM 1931 N N . GLY C 1 32 ? 15.752 37.538 -48.995 1.00 20.64 29 GLY C N 1
ATOM 1932 C CA . GLY C 1 32 ? 17.119 37.480 -49.473 1.00 17.31 29 GLY C CA 1
ATOM 1933 C C . GLY C 1 32 ? 18.198 37.776 -48.458 1.00 21.88 29 GLY C C 1
ATOM 1934 O O . GLY C 1 32 ? 19.363 37.909 -48.826 1.00 23.45 29 GLY C O 1
ATOM 1935 N N . VAL C 1 33 ? 17.834 37.904 -47.186 1.00 18.02 30 VAL C N 1
ATOM 1936 C CA . VAL C 1 33 ? 18.843 38.095 -46.144 1.00 20.50 30 VAL C CA 1
ATOM 1937 C C . VAL C 1 33 ? 18.627 37.101 -45.001 1.00 21.42 30 VAL C C 1
ATOM 1938 O O . VAL C 1 33 ? 17.503 36.659 -44.759 1.00 19.00 30 VAL C O 1
ATOM 1942 N N . LEU C 1 34 ? 19.696 36.758 -44.294 1.00 19.58 31 LEU C N 1
ATOM 1943 C CA . LEU C 1 34 ? 19.583 35.772 -43.220 1.00 20.26 31 LEU C CA 1
ATOM 1944 C C . LEU C 1 34 ? 18.579 36.246 -42.173 1.00 17.78 31 LEU C C 1
ATOM 1945 O O . LEU C 1 34 ? 18.719 37.340 -41.640 1.00 18.21 31 LEU C O 1
ATOM 1950 N N . HIS C 1 35 ? 17.575 35.419 -41.894 1.00 18.44 32 HIS C N 1
ATOM 1951 C CA . HIS C 1 35 ? 16.550 35.736 -40.896 1.00 18.92 32 HIS C CA 1
ATOM 1952 C C . HIS C 1 35 ? 16.782 34.971 -39.593 1.00 20.44 32 HIS C C 1
ATOM 1953 O O . HIS C 1 35 ? 16.810 35.557 -38.508 1.00 19.39 32 HIS C O 1
ATOM 1960 N N . CYS C 1 36 ? 16.943 33.658 -39.699 1.00 20.75 33 CYS C N 1
ATOM 1961 C CA . CYS C 1 36 ? 17.215 32.833 -38.524 1.00 19.04 33 CYS C CA 1
ATOM 1962 C C . CYS C 1 36 ? 17.880 31.538 -38.947 1.00 20.83 33 CYS C C 1
ATOM 1963 O O . CYS C 1 36 ? 17.711 31.074 -40.077 1.00 18.51 33 CYS C O 1
ATOM 1966 N N . ARG C 1 37 ? 18.642 30.968 -38.026 1.00 17.30 34 ARG C N 1
ATOM 1967 C CA . ARG C 1 37 ? 19.220 29.657 -38.210 1.00 19.16 34 ARG C CA 1
ATOM 1968 C C . ARG C 1 37 ? 18.510 28.720 -37.231 1.00 20.37 34 ARG C C 1
ATOM 1969 O O . ARG C 1 37 ? 18.381 29.038 -36.044 1.00 18.18 34 ARG C O 1
ATOM 1977 N N . VAL C 1 38 ? 18.011 27.594 -37.734 1.00 19.68 35 VAL C N 1
ATOM 1978 C CA . VAL C 1 38 ? 17.246 26.664 -36.908 1.00 18.46 35 VAL C CA 1
ATOM 1979 C C . VAL C 1 38 ? 17.542 25.218 -37.293 1.00 21.68 35 VAL C C 1
ATOM 1980 O O . VAL C 1 38 ? 17.971 24.945 -38.415 1.00 22.53 35 VAL C O 1
ATOM 1984 N N . ARG C 1 39 ? 17.317 24.291 -36.365 1.00 19.82 36 ARG C N 1
ATOM 1985 C CA . ARG C 1 39 ? 17.439 22.862 -36.680 1.00 18.01 36 ARG C CA 1
ATOM 1986 C C . ARG C 1 39 ? 16.094 22.233 -37.038 1.00 19.49 36 ARG C C 1
ATOM 1987 O O . ARG C 1 39 ? 15.047 22.843 -36.836 1.00 19.58 36 ARG C O 1
ATOM 1995 N N . TYR C 1 40 ? 16.123 21.024 -37.593 1.00 19.76 37 TYR C N 1
ATOM 1996 C CA . TYR C 1 40 ? 14.899 20.325 -37.980 1.00 18.83 37 TYR C CA 1
ATOM 1997 C C . TYR C 1 40 ? 13.905 20.193 -36.823 1.00 17.38 37 TYR C C 1
ATOM 1998 O O . TYR C 1 40 ? 12.704 20.360 -37.011 1.00 20.65 37 TYR C O 1
ATOM 2007 N N . SER C 1 41 ? 14.396 19.892 -35.627 1.00 17.85 38 SER C N 1
ATOM 2008 C CA . SER C 1 41 ? 13.491 19.649 -34.505 1.00 19.07 38 SER C CA 1
ATOM 2009 C C . SER C 1 41 ? 12.722 20.903 -34.088 1.00 17.25 38 SER C C 1
ATOM 2010 O O . SER C 1 41 ? 11.602 20.813 -33.574 1.00 16.91 38 SER C O 1
ATOM 2013 N N . GLN C 1 42 ? 13.327 22.072 -34.284 1.00 19.71 39 GLN C N 1
ATOM 2014 C CA . GLN C 1 42 ? 12.630 23.322 -33.999 1.00 18.64 39 GLN C CA 1
ATOM 2015 C C . GLN C 1 42 ? 11.487 23.535 -34.975 1.00 18.53 39 GLN C C 1
ATOM 2016 O O . GLN C 1 42 ? 10.376 23.878 -34.576 1.00 16.81 39 GLN C O 1
ATOM 2022 N N . LEU C 1 43 ? 11.753 23.302 -36.256 1.00 17.94 40 LEU C N 1
ATOM 2023 C CA . LEU C 1 43 ? 10.703 23.377 -37.271 1.00 17.91 40 LEU C CA 1
ATOM 2024 C C . LEU C 1 43 ? 9.637 22.297 -37.082 1.00 17.73 40 LEU C C 1
ATOM 2025 O O . LEU C 1 43 ? 8.454 22.534 -37.321 1.00 19.31 40 LEU C O 1
ATOM 2030 N N . LEU C 1 44 ? 10.055 21.107 -36.659 1.00 19.17 41 LEU C N 1
ATOM 2031 C CA . LEU C 1 44 ? 9.097 20.048 -36.347 1.00 19.48 41 LEU C CA 1
ATOM 2032 C C . LEU C 1 44 ? 8.166 20.531 -35.233 1.00 22.42 41 LEU C C 1
ATOM 2033 O O . LEU C 1 44 ? 6.948 20.360 -35.306 1.00 23.22 41 LEU C O 1
ATOM 2038 N N . GLY C 1 45 ? 8.748 21.151 -34.206 1.00 20.85 42 GLY C N 1
ATOM 2039 C CA . GLY C 1 45 ? 7.960 21.708 -33.114 1.00 23.71 42 GLY C CA 1
ATOM 2040 C C . GLY C 1 45 ? 6.963 22.767 -33.576 1.00 23.00 42 GLY C C 1
ATOM 2041 O O . GLY C 1 45 ? 5.821 22.794 -33.117 1.00 23.17 42 GLY C O 1
ATOM 2042 N N . LEU C 1 46 ? 7.399 23.638 -34.485 1.00 19.32 43 LEU C N 1
ATOM 2043 C CA . LEU C 1 46 ? 6.519 24.622 -35.113 1.00 20.58 43 LEU C CA 1
ATOM 2044 C C . LEU C 1 46 ? 5.332 23.950 -35.798 1.00 24.21 43 LEU C C 1
ATOM 2045 O O . LEU C 1 46 ? 4.175 24.342 -35.607 1.00 20.62 43 LEU C O 1
ATOM 2050 N N . HIS C 1 47 ? 5.628 22.939 -36.607 1.00 21.37 44 HIS C N 1
ATOM 2051 C CA . HIS C 1 47 ? 4.586 22.203 -37.307 1.00 19.69 44 HIS C CA 1
ATOM 2052 C C . HIS C 1 47 ? 3.601 21.565 -36.330 1.00 21.86 44 HIS C C 1
ATOM 2053 O O . HIS C 1 47 ? 2.3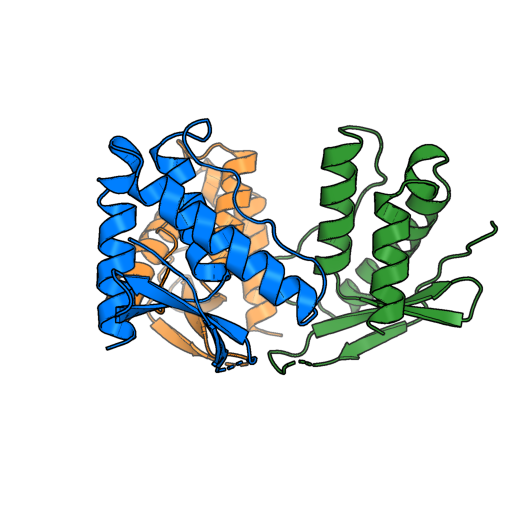95 21.658 -36.519 1.00 23.99 44 HIS C O 1
ATOM 2060 N N . GLU C 1 48 ? 4.118 20.931 -35.279 1.00 24.55 45 GLU C N 1
ATOM 2061 C CA . GLU C 1 48 ? 3.265 20.318 -34.261 1.00 26.23 45 GLU C CA 1
ATOM 2062 C C . GLU C 1 48 ? 2.424 21.367 -33.527 1.00 28.96 45 GLU C C 1
ATOM 2063 O O . GLU C 1 48 ? 1.266 21.112 -33.206 1.00 24.92 45 GLU C O 1
ATOM 2069 N N . GLN C 1 49 ? 3.003 22.538 -33.258 1.00 24.02 46 GLN C N 1
ATOM 2070 C CA . GLN C 1 49 ? 2.233 23.647 -32.690 1.00 27.56 46 GLN C CA 1
ATOM 2071 C C . GLN C 1 49 ? 1.068 24.056 -33.596 1.00 28.25 46 GLN C C 1
ATOM 2072 O O . GLN C 1 49 ? -0.057 24.266 -33.126 1.00 29.18 46 GLN C O 1
ATOM 2078 N N . LEU C 1 50 ? 1.340 24.175 -34.893 1.00 24.21 47 LEU C N 1
ATOM 2079 C CA . LEU C 1 50 ? 0.316 24.571 -35.861 1.00 24.28 47 LEU C CA 1
ATOM 2080 C C . LEU C 1 50 ? -0.777 23.515 -36.015 1.00 26.87 47 LEU C C 1
ATOM 2081 O O . LEU C 1 50 ? -1.953 23.850 -36.156 1.00 28.53 47 LEU C O 1
ATOM 2086 N N . ARG C 1 51 ? -0.378 22.247 -36.034 1.00 30.81 48 ARG C N 1
ATOM 2087 C CA . ARG C 1 51 ? -1.327 21.140 -36.172 1.00 30.31 48 ARG C CA 1
ATOM 2088 C C . ARG C 1 51 ? -2.249 21.077 -34.961 1.00 34.25 48 ARG C C 1
ATOM 2089 O O . ARG C 1 51 ? -3.445 20.790 -35.081 1.00 33.69 48 ARG C O 1
ATOM 2097 N N . LYS C 1 52 ? -1.694 21.360 -33.791 1.00 31.13 49 LYS C N 1
ATOM 2098 C CA . LYS C 1 52 ? -2.504 21.409 -32.579 1.00 36.15 49 LYS C CA 1
ATOM 2099 C C . LYS C 1 52 ? -3.527 22.552 -32.646 1.00 38.61 49 LYS C C 1
ATOM 2100 O O . LYS C 1 52 ? -4.721 22.358 -32.390 1.00 34.06 49 LYS C O 1
ATOM 2106 N N . GLU C 1 53 ? -3.057 23.738 -33.014 1.00 32.40 50 GLU C N 1
ATOM 2107 C CA . GLU C 1 53 ? -3.906 24.923 -33.053 1.00 31.88 50 GLU C CA 1
ATOM 2108 C C . GLU C 1 53 ? -4.935 24.885 -34.183 1.00 36.45 50 GLU C C 1
ATOM 2109 O O . GLU C 1 53 ? -6.088 25.275 -33.996 1.00 30.90 50 GLU C O 1
ATOM 2115 N N . TYR C 1 54 ? -4.522 24.411 -35.354 1.00 32.45 51 TYR C N 1
ATOM 2116 C CA . TYR C 1 54 ? -5.360 24.530 -36.543 1.00 32.97 51 TYR C CA 1
ATOM 2117 C C . TYR C 1 54 ? -5.951 23.210 -37.022 1.00 34.83 51 TYR C C 1
ATOM 2118 O O . TYR C 1 54 ? -6.806 23.190 -37.904 1.00 39.27 51 TYR C O 1
ATOM 2127 N N . GLY C 1 55 ? -5.497 22.115 -36.425 1.00 36.71 52 GLY C N 1
ATOM 2128 C CA . GLY C 1 55 ? -6.097 20.814 -36.647 1.00 36.79 52 GLY C CA 1
ATOM 2129 C C . GLY C 1 55 ? -5.693 20.111 -37.925 1.00 41.46 52 GLY C C 1
ATOM 2130 O O . GLY C 1 55 ? -4.711 20.473 -38.577 1.00 41.81 52 GLY C O 1
ATOM 2131 N N . ALA C 1 56 ? -6.481 19.102 -38.282 1.00 43.02 53 ALA C N 1
ATOM 2132 C CA . ALA C 1 56 ? -6.164 18.202 -39.384 1.00 46.37 53 ALA C CA 1
ATOM 2133 C C . ALA C 1 56 ? -6.548 18.766 -40.744 1.00 40.85 53 ALA C C 1
ATOM 2134 O O . ALA C 1 56 ? -7.560 19.451 -40.881 1.00 40.02 53 ALA C O 1
ATOM 2136 N N . ASN C 1 57 ? -5.729 18.461 -41.744 1.00 40.14 54 ASN C N 1
ATOM 2137 C CA . ASN C 1 57 ? -6.033 18.796 -43.127 1.00 39.13 54 ASN C CA 1
ATOM 2138 C C . ASN C 1 57 ? -5.952 20.292 -43.430 1.00 38.46 54 ASN C C 1
ATOM 2139 O O . ASN C 1 57 ? -6.683 20.803 -44.279 1.00 42.56 54 ASN C O 1
ATOM 2144 N N . VAL C 1 58 ? -5.068 20.994 -42.734 1.00 32.75 55 VAL C N 1
ATOM 2145 C CA . VAL C 1 58 ? -4.833 22.402 -43.026 1.00 35.36 55 VAL C CA 1
ATOM 2146 C C . VAL C 1 58 ? -3.364 22.656 -43.373 1.00 34.51 55 VAL C C 1
ATOM 2147 O O . VAL C 1 58 ? -3.056 23.481 -44.230 1.00 32.60 55 VAL C O 1
ATOM 2151 N N . LEU C 1 59 ? -2.462 21.938 -42.708 1.00 31.23 56 LEU C N 1
ATOM 2152 C CA . LEU C 1 59 ? -1.031 22.175 -42.860 1.00 31.41 56 LEU C CA 1
ATOM 2153 C C . LEU C 1 59 ? -0.480 21.563 -44.135 1.00 28.57 56 LEU C C 1
ATOM 2154 O O . LEU C 1 59 ? -0.983 20.541 -44.596 1.00 31.99 56 LEU C O 1
ATOM 2159 N N . PRO C 1 60 ? 0.568 22.183 -44.704 1.00 23.01 57 PRO C N 1
ATOM 2160 C CA . PRO C 1 60 ? 1.326 21.539 -45.781 1.00 21.52 57 PRO C CA 1
ATOM 2161 C C . PRO C 1 60 ? 2.029 20.314 -45.223 1.00 25.86 57 PRO C C 1
ATOM 2162 O O . PRO C 1 60 ? 2.172 20.204 -44.008 1.00 28.47 57 PRO C O 1
ATOM 2166 N N . ALA C 1 61 ? 2.458 19.414 -46.095 1.00 24.38 58 ALA C N 1
ATOM 2167 C CA . ALA C 1 61 ? 3.178 18.228 -45.660 1.00 26.81 58 ALA C CA 1
ATOM 2168 C C . ALA C 1 61 ? 4.526 18.628 -45.071 1.00 24.69 58 ALA C C 1
ATOM 2169 O O . ALA C 1 61 ? 5.297 19.361 -45.703 1.00 28.46 58 ALA C O 1
ATOM 2171 N N . PHE C 1 62 ? 4.802 18.170 -43.852 1.00 25.36 59 PHE C N 1
ATOM 2172 C CA . PHE C 1 62 ? 6.095 18.433 -43.219 1.00 23.11 59 PHE C CA 1
ATOM 2173 C C . PHE C 1 62 ? 7.042 17.266 -43.480 1.00 25.06 59 PHE C C 1
ATOM 2174 O O . PHE C 1 62 ? 6.614 16.113 -43.454 1.00 25.01 59 PHE C O 1
ATOM 2182 N N . PRO C 1 63 ? 8.325 17.564 -43.755 1.00 22.63 60 PRO C N 1
ATOM 2183 C CA . PRO C 1 63 ? 9.326 16.527 -44.037 1.00 24.44 60 PRO C CA 1
ATOM 2184 C C . PRO C 1 63 ? 9.422 15.506 -42.895 1.00 23.97 60 PRO C C 1
ATOM 2185 O O . PRO C 1 63 ? 9.320 15.887 -41.731 1.00 22.07 60 PRO C O 1
ATOM 2189 N N . PRO C 1 64 ? 9.605 14.218 -43.229 1.00 25.25 61 PRO C N 1
ATOM 2190 C CA . PRO C 1 64 ? 9.510 13.137 -42.234 1.00 26.09 61 PRO C CA 1
ATOM 2191 C C . PRO C 1 64 ? 10.668 13.092 -41.234 1.00 24.47 61 PRO C C 1
ATOM 2192 O O . PRO C 1 64 ? 11.773 13.533 -41.546 1.00 22.84 61 PRO C O 1
ATOM 2196 N N . LYS C 1 65 ? 10.392 12.561 -40.044 1.00 25.72 62 LYS C N 1
ATOM 2197 C CA . LYS C 1 65 ? 11.411 12.305 -39.024 1.00 26.10 62 LYS C CA 1
ATOM 2198 C C . LYS C 1 65 ? 12.310 11.159 -39.482 1.00 24.84 62 LYS C C 1
ATOM 2199 O O . LYS C 1 65 ? 11.843 10.237 -40.143 1.00 21.39 62 LYS C O 1
ATOM 2205 N N . LYS C 1 66 ? 13.595 11.220 -39.138 1.00 21.57 63 LYS C N 1
ATOM 2206 C CA . LYS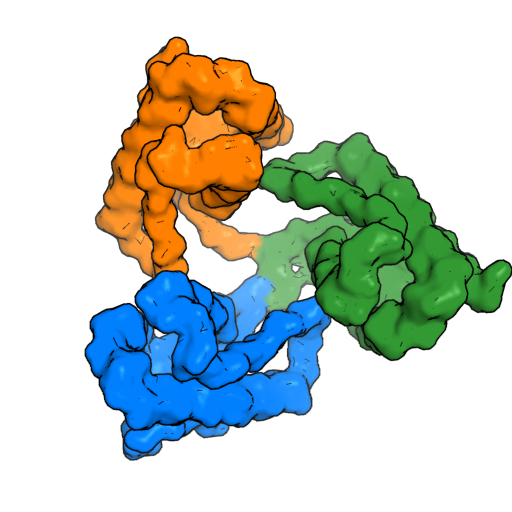 C 1 66 ? 14.519 10.124 -39.438 1.00 22.68 63 LYS C CA 1
ATOM 2207 C C . LYS C 1 66 ? 15.088 9.588 -38.136 1.00 22.39 63 LYS C C 1
ATOM 2208 O O . LYS C 1 66 ? 15.332 10.354 -37.207 1.00 22.52 63 LYS C O 1
ATOM 2214 N N . LEU C 1 67 ? 15.306 8.279 -38.072 1.00 17.81 64 LEU C N 1
ATOM 2215 C CA . LEU C 1 67 ? 15.899 7.680 -36.878 1.00 19.75 64 LEU C CA 1
ATOM 2216 C C . LEU C 1 67 ? 17.421 7.565 -36.980 1.00 20.09 64 LEU C C 1
ATOM 2217 O O . LEU C 1 67 ? 18.085 7.185 -36.012 1.00 22.87 64 LEU C O 1
ATOM 2222 N N . PHE C 1 68 ? 17.958 7.911 -38.148 1.00 16.05 65 PHE C N 1
ATOM 2223 C CA . PHE C 1 68 ? 19.380 7.780 -38.428 1.00 21.46 65 PHE C CA 1
ATOM 2224 C C . PHE C 1 68 ? 19.967 9.089 -38.939 1.00 26.67 65 PHE C C 1
ATOM 2225 O O . PHE C 1 68 ? 19.265 9.890 -39.562 1.00 23.44 65 PHE C O 1
ATOM 2233 N N . SER C 1 69 ? 21.251 9.309 -38.663 1.00 21.54 66 SER C N 1
ATOM 2234 C CA . SER C 1 69 ? 21.907 10.538 -39.097 1.00 20.60 66 SER C CA 1
ATOM 2235 C C . SER C 1 69 ? 21.776 10.668 -40.607 1.00 22.08 66 SER C C 1
ATOM 2236 O O . SER C 1 69 ? 21.877 9.687 -41.337 1.00 22.49 66 SER C O 1
ATOM 2239 N N . LEU C 1 70 ? 21.518 11.882 -41.077 1.00 21.65 67 LEU C N 1
ATOM 2240 C CA . LEU C 1 70 ? 21.283 12.097 -42.495 1.00 20.02 67 LEU C CA 1
ATOM 2241 C C . LEU C 1 70 ? 22.579 12.175 -43.279 1.00 19.86 67 LEU C C 1
ATOM 2242 O O . LEU C 1 70 ? 23.536 12.846 -42.866 1.00 22.02 67 LEU C O 1
ATOM 2247 N N . THR C 1 71 ? 22.591 11.507 -44.425 1.00 20.37 68 THR C N 1
ATOM 2248 C CA . THR C 1 71 ? 23.644 11.689 -45.406 1.00 24.86 68 THR C CA 1
ATOM 2249 C C . THR C 1 71 ? 23.562 13.104 -45.991 1.00 27.44 68 THR C C 1
ATOM 2250 O O . THR C 1 71 ? 22.523 13.764 -45.907 1.00 22.50 68 THR C O 1
ATOM 2254 N N . PRO C 1 72 ? 24.657 13.575 -46.596 1.00 27.66 69 PRO C N 1
ATOM 2255 C CA . PRO C 1 72 ? 24.567 14.866 -47.291 1.00 26.37 69 PRO C CA 1
ATOM 2256 C C . PRO C 1 72 ? 23.410 14.943 -48.298 1.00 27.55 69 PRO C C 1
ATOM 2257 O O . PRO C 1 72 ? 22.848 16.022 -48.469 1.00 24.12 69 PRO C O 1
ATOM 2261 N N . ALA C 1 73 ? 23.051 13.832 -48.940 1.00 27.15 70 ALA C N 1
ATOM 2262 C CA . ALA C 1 73 ? 21.940 13.839 -49.894 1.00 26.71 70 ALA C CA 1
ATOM 2263 C C . ALA C 1 73 ? 20.603 14.005 -49.179 1.00 26.56 70 ALA C C 1
ATOM 2264 O O . ALA C 1 73 ? 19.688 14.671 -49.668 1.00 27.43 70 ALA C O 1
ATOM 2266 N N . GLU C 1 74 ? 20.485 13.383 -48.018 1.00 24.45 71 GLU C N 1
ATOM 2267 C CA . GLU C 1 74 ? 19.273 13.522 -47.236 1.00 23.34 71 GLU C CA 1
ATOM 2268 C C . GLU C 1 74 ? 19.148 14.943 -46.688 1.00 22.78 71 GLU C C 1
ATOM 2269 O O . GLU C 1 74 ? 18.058 15.492 -46.650 1.00 20.62 71 GLU C O 1
ATOM 2275 N N . VAL C 1 75 ? 20.269 15.535 -46.278 1.00 20.43 72 VAL C N 1
ATOM 2276 C CA . VAL C 1 75 ? 20.248 16.907 -45.784 1.00 23.11 72 VAL C CA 1
ATOM 2277 C C . VAL C 1 75 ? 19.764 17.855 -46.887 1.00 22.56 72 VAL C C 1
ATOM 2278 O O . VAL C 1 75 ? 18.944 18.741 -46.652 1.00 18.95 72 VAL C O 1
ATOM 2282 N N . GLU C 1 76 ? 20.286 17.671 -48.094 1.00 27.63 73 GLU C N 1
ATOM 2283 C CA . GLU C 1 76 ? 19.902 18.525 -49.214 1.00 27.37 73 GLU C CA 1
ATOM 2284 C C . GLU C 1 76 ? 18.420 18.377 -49.551 1.00 27.63 73 GLU C C 1
ATOM 2285 O O . GLU C 1 76 ? 17.728 19.370 -49.788 1.00 27.80 73 GLU C O 1
ATOM 2291 N N . GLN C 1 77 ? 17.929 17.142 -49.555 1.00 24.59 74 GLN C N 1
ATOM 2292 C CA . GLN C 1 77 ? 16.517 16.893 -49.800 1.00 27.30 74 GLN C CA 1
ATOM 2293 C C . GLN C 1 77 ? 15.661 17.524 -48.710 1.00 25.50 74 GLN C C 1
ATOM 2294 O O . GLN C 1 77 ? 14.629 18.131 -48.992 1.00 24.46 74 GLN C O 1
ATOM 2300 N N . ARG C 1 78 ? 16.082 17.357 -47.461 1.00 22.44 75 ARG C N 1
ATOM 2301 C CA . ARG C 1 78 ? 15.363 17.948 -46.336 1.00 21.27 75 ARG C CA 1
ATOM 2302 C C . ARG C 1 78 ? 15.365 19.478 -46.445 1.00 20.57 75 ARG C C 1
ATOM 2303 O O . ARG C 1 78 ? 14.361 20.125 -46.157 1.00 21.68 75 ARG C O 1
ATOM 2311 N N . ARG C 1 79 ? 16.482 20.048 -46.885 1.00 20.20 76 ARG C N 1
ATOM 2312 C CA . ARG C 1 79 ? 16.579 21.499 -47.048 1.00 23.05 76 ARG C CA 1
ATOM 2313 C C . ARG C 1 79 ? 15.546 21.997 -48.059 1.00 24.39 76 ARG C C 1
ATOM 2314 O O . ARG C 1 79 ? 14.798 22.944 -47.791 1.00 19.49 76 ARG C O 1
ATOM 2322 N N . GLU C 1 80 ? 15.504 21.342 -49.215 1.00 23.55 77 GLU C N 1
ATOM 2323 C CA . GLU C 1 80 ? 14.517 21.658 -50.240 1.00 24.57 77 GLU C CA 1
ATOM 2324 C C . GLU C 1 80 ? 13.095 21.566 -49.719 1.00 23.42 77 GLU C C 1
ATOM 2325 O O . GLU C 1 80 ? 12.285 22.447 -50.003 1.00 26.22 77 GLU C O 1
ATOM 2331 N N . GLN C 1 81 ? 12.783 20.498 -48.979 1.00 19.95 78 GLN C N 1
ATOM 2332 C CA . GLN C 1 81 ? 11.425 20.283 -48.473 1.00 22.52 78 GLN C CA 1
ATOM 2333 C C . GLN C 1 81 ? 11.058 21.270 -47.372 1.00 22.93 78 GLN C C 1
ATOM 2334 O O . GLN C 1 81 ? 9.919 21.733 -47.292 1.00 24.36 78 GLN C O 1
ATOM 2340 N N . LEU C 1 82 ? 12.022 21.576 -46.509 1.00 18.48 79 LEU C N 1
ATOM 2341 C CA . LEU C 1 82 ? 11.808 22.574 -45.480 1.00 20.12 79 LEU C CA 1
ATOM 2342 C C . LEU C 1 82 ? 11.596 23.948 -46.111 1.00 23.02 79 LEU C C 1
ATOM 2343 O O . LEU C 1 82 ? 10.801 24.745 -45.628 1.00 20.40 79 LEU C O 1
ATOM 2348 N N . GLU C 1 83 ? 12.314 24.220 -47.193 1.00 17.36 80 GLU C N 1
ATOM 2349 C CA . GLU C 1 83 ? 12.149 25.483 -47.899 1.00 20.11 80 GLU C CA 1
ATOM 2350 C C . GLU C 1 83 ? 10.736 25.611 -48.472 1.00 20.20 80 GLU C C 1
ATOM 2351 O O . GLU C 1 83 ? 10.102 26.649 -48.326 1.00 21.20 80 GLU C O 1
ATOM 2357 N N . LYS C 1 84 ? 10.240 24.551 -49.103 1.00 19.96 81 LYS C N 1
ATOM 2358 C CA . LYS C 1 84 ? 8.897 24.570 -49.677 1.00 22.20 81 LYS C CA 1
ATOM 2359 C C . LYS C 1 84 ? 7.827 24.612 -48.593 1.00 24.21 81 LYS C C 1
ATOM 2360 O O . LYS C 1 84 ? 6.770 25.234 -48.769 1.00 24.52 81 LYS C O 1
ATOM 2366 N N . TYR C 1 85 ? 8.095 23.951 -47.472 1.00 16.48 82 TYR C N 1
ATOM 2367 C CA . TYR C 1 85 ? 7.158 23.961 -46.355 1.00 21.46 82 TYR C CA 1
ATOM 2368 C C . TYR C 1 85 ? 6.967 25.383 -45.824 1.00 18.94 82 TYR C C 1
ATOM 2369 O O . TYR C 1 85 ? 5.840 25.843 -45.681 1.00 21.43 82 TYR C O 1
ATOM 2378 N N . MET C 1 86 ? 8.065 26.075 -45.537 1.00 17.52 83 MET C N 1
ATOM 2379 C CA . MET C 1 86 ? 7.985 27.423 -44.976 1.00 19.23 83 MET C CA 1
ATOM 2380 C C . MET C 1 86 ? 7.287 28.384 -45.943 1.00 19.57 83 MET C C 1
ATOM 2381 O O . MET C 1 86 ? 6.498 29.230 -45.529 1.00 20.77 83 MET C O 1
ATOM 2386 N N . GLN C 1 87 ? 7.565 28.227 -47.233 1.00 21.36 84 GLN C N 1
ATOM 2387 C CA . GLN C 1 87 ? 6.918 29.037 -48.261 1.00 25.42 84 GLN C CA 1
ATOM 2388 C C . GLN C 1 87 ? 5.415 28.767 -48.319 1.00 25.15 84 GLN C C 1
ATOM 2389 O O . GLN C 1 87 ? 4.620 29.701 -48.464 1.00 25.00 84 GLN C O 1
ATOM 2395 N N . ALA C 1 88 ? 5.035 27.494 -48.208 1.00 21.99 85 ALA C N 1
ATOM 2396 C CA . ALA C 1 88 ? 3.631 27.091 -48.248 1.00 25.65 85 ALA C CA 1
ATOM 2397 C C . ALA C 1 88 ? 2.857 27.553 -47.019 1.00 21.56 85 ALA C C 1
ATOM 2398 O O . ALA C 1 88 ? 1.697 27.947 -47.126 1.00 20.46 85 ALA C O 1
ATOM 2400 N N . VAL C 1 89 ? 3.492 27.484 -45.849 1.00 19.82 86 VAL C N 1
ATOM 2401 C CA . VAL C 1 89 ? 2.854 27.947 -44.621 1.00 21.00 86 VAL C CA 1
ATOM 2402 C C . VAL C 1 89 ? 2.615 29.455 -44.703 1.00 25.30 86 VAL C C 1
ATOM 2403 O O . VAL C 1 89 ? 1.514 29.925 -44.443 1.00 20.48 86 VAL C O 1
ATOM 2407 N N . ARG C 1 90 ? 3.655 30.201 -45.075 1.00 20.14 87 ARG C N 1
ATOM 2408 C CA . ARG C 1 90 ? 3.557 31.653 -45.250 1.00 21.51 87 ARG C CA 1
ATOM 2409 C C . ARG C 1 90 ? 2.441 32.051 -46.237 1.00 24.15 87 ARG C C 1
ATOM 2410 O O . ARG C 1 90 ? 1.658 32.969 -45.969 1.00 25.74 87 ARG C O 1
ATOM 2418 N N . GLN C 1 91 ? 2.369 31.351 -47.368 1.00 22.66 88 GLN C N 1
ATOM 2419 C CA . GLN C 1 91 ? 1.362 31.624 -48.397 1.00 27.70 88 GLN C CA 1
ATOM 2420 C C . GLN C 1 91 ? -0.082 31.389 -47.925 1.00 30.00 88 GLN C C 1
ATOM 2421 O O . GLN C 1 91 ? -1.003 32.087 -48.358 1.00 30.87 88 GLN C O 1
ATOM 2427 N N . ASP C 1 92 ? -0.277 30.413 -47.043 1.00 24.84 89 ASP C N 1
ATOM 2428 C CA . ASP C 1 92 ? -1.602 30.138 -46.487 1.00 29.19 89 ASP C CA 1
ATOM 2429 C C . ASP C 1 92 ? -2.096 31.341 -45.685 1.00 30.52 89 ASP C C 1
ATOM 2430 O O . ASP C 1 92 ? -1.416 31.799 -44.761 1.00 27.30 89 ASP C O 1
ATOM 2435 N N . PRO C 1 93 ? -3.284 31.862 -46.040 1.00 30.33 90 PRO C N 1
ATOM 2436 C CA . PRO C 1 93 ? -3.832 33.080 -45.432 1.00 30.89 90 PRO C CA 1
ATOM 2437 C C . PRO C 1 93 ? -3.858 32.980 -43.911 1.00 31.69 90 PRO C C 1
ATOM 2438 O O . PRO C 1 93 ? -3.297 33.824 -43.212 1.00 33.45 90 PRO C O 1
ATOM 2442 N N . LEU C 1 94 ? -4.504 31.931 -43.418 1.00 31.48 91 LEU C N 1
ATOM 2443 C CA . LEU C 1 94 ? -4.601 31.651 -41.994 1.00 30.39 91 LEU C CA 1
ATOM 2444 C C . LEU C 1 94 ? -3.245 31.385 -41.319 1.00 33.07 91 LEU C C 1
ATOM 2445 O O . LEU C 1 94 ? -2.852 32.082 -40.376 1.00 30.70 91 LEU C O 1
ATOM 2450 N N . LEU C 1 95 ? -2.541 30.367 -41.801 1.00 29.76 92 LEU C N 1
ATOM 2451 C CA . LEU C 1 95 ? -1.286 29.948 -41.189 1.00 25.48 92 LEU C CA 1
ATOM 2452 C C . LEU C 1 95 ? -0.198 31.021 -41.266 1.00 24.29 92 LEU C C 1
ATOM 2453 O O . LEU C 1 95 ? 0.483 31.299 -40.279 1.00 23.81 92 LEU C O 1
ATOM 2458 N N . GLY C 1 96 ? -0.026 31.616 -42.440 1.00 24.08 93 GLY C N 1
ATOM 2459 C CA . GLY C 1 96 ? 1.001 32.627 -42.621 1.00 21.75 93 GLY C CA 1
ATOM 2460 C C . GLY C 1 96 ? 0.808 33.843 -41.741 1.00 27.42 93 GLY C C 1
ATOM 2461 O O . GLY C 1 96 ? 1.758 34.566 -41.452 1.00 23.77 93 GLY C O 1
ATOM 2462 N N . SER C 1 97 ? -0.431 34.072 -41.310 1.00 29.14 94 SER C N 1
ATOM 2463 C CA . SER C 1 97 ? -0.748 35.261 -40.526 1.00 28.84 94 SER C CA 1
ATOM 2464 C C . SER C 1 97 ? -0.933 34.946 -39.046 1.00 29.76 94 SER C C 1
ATOM 2465 O O . SER C 1 97 ? -1.260 35.828 -38.251 1.00 30.22 94 SER C O 1
ATOM 2468 N N . SER C 1 98 ? -0.706 33.690 -38.672 1.00 27.20 95 SER C N 1
ATOM 2469 C CA . SER C 1 98 ? -0.985 33.229 -37.312 1.00 23.79 95 SER C CA 1
ATOM 2470 C C . SER C 1 98 ? 0.005 33.745 -36.269 1.00 24.03 95 SER C C 1
ATOM 2471 O O . SER C 1 98 ? 1.187 33.958 -36.569 1.00 21.44 95 SER C O 1
ATOM 2474 N N . GLU C 1 99 ? -0.466 33.913 -35.031 1.00 19.96 96 GLU C N 1
ATOM 2475 C CA . GLU C 1 99 ? 0.435 34.273 -33.943 1.00 23.61 96 GLU C CA 1
ATOM 2476 C C . GLU C 1 99 ? 1.522 33.202 -33.786 1.00 19.61 96 GLU C C 1
ATOM 2477 O O . GLU C 1 99 ? 2.674 33.516 -33.521 1.00 22.71 96 GLU C O 1
ATOM 2483 N N . THR C 1 100 ? 1.142 31.942 -33.956 1.00 18.93 97 THR C N 1
ATOM 2484 C CA . THR C 1 100 ? 2.082 30.837 -33.802 1.00 23.90 97 THR C CA 1
ATOM 2485 C C . THR C 1 100 ? 3.283 30.974 -34.739 1.00 21.77 97 THR C C 1
ATOM 2486 O O . THR C 1 100 ? 4.435 31.023 -34.303 1.00 23.71 97 THR C O 1
ATOM 2490 N N . PHE C 1 101 ? 2.997 31.030 -36.032 1.00 23.51 98 PHE C N 1
ATOM 2491 C CA . PHE C 1 101 ? 4.038 31.109 -37.051 1.00 20.82 98 PHE C CA 1
ATOM 2492 C C . PHE C 1 101 ? 4.883 32.342 -36.785 1.00 20.90 98 PHE C C 1
ATOM 2493 O O . PHE C 1 101 ? 6.109 32.279 -36.688 1.00 17.97 98 PHE C O 1
ATOM 2501 N N . ASN C 1 102 ? 4.219 33.479 -36.634 1.00 18.71 99 ASN C N 1
ATOM 2502 C CA . ASN C 1 102 ? 4.948 34.725 -36.504 1.00 17.78 99 ASN C CA 1
ATOM 2503 C C . ASN C 1 102 ? 5.758 34.899 -35.217 1.00 19.49 99 ASN C C 1
ATOM 2504 O O . ASN C 1 102 ? 6.836 35.494 -35.236 1.00 18.16 99 ASN C O 1
ATOM 2509 N N . SER C 1 103 ? 5.261 34.370 -34.103 1.00 18.94 100 SER C N 1
ATOM 2510 C CA . SER C 1 103 ? 6.015 34.417 -32.851 1.00 19.16 100 SER C CA 1
ATOM 2511 C C . SER C 1 103 ? 7.246 33.524 -32.916 1.00 17.08 100 SER C C 1
ATOM 2512 O O . SER C 1 103 ? 8.302 33.875 -32.400 1.00 18.65 100 SER C O 1
ATOM 2515 N N . PHE C 1 104 ? 7.094 32.357 -33.532 1.00 19.51 101 PHE C N 1
ATOM 2516 C CA . PHE C 1 104 ? 8.223 31.456 -33.741 1.00 16.59 101 PHE C CA 1
ATOM 2517 C C . PHE C 1 104 ? 9.316 32.193 -34.505 1.00 17.07 101 PHE C C 1
ATOM 2518 O O . PHE C 1 104 ? 10.477 32.184 -34.115 1.00 16.84 101 PHE C O 1
ATOM 2526 N N . LEU C 1 105 ? 8.929 32.840 -35.603 1.00 19.77 102 LEU C N 1
ATOM 2527 C CA . LEU C 1 105 ? 9.900 33.530 -36.453 1.00 21.19 102 LEU C CA 1
ATOM 2528 C C . LEU C 1 105 ? 10.619 34.665 -35.722 1.00 18.84 102 LEU C C 1
ATOM 2529 O O . LEU C 1 105 ? 11.836 34.806 -35.836 1.00 17.62 102 LEU C O 1
ATOM 2534 N N . ARG C 1 106 ? 9.880 35.481 -34.972 1.00 18.04 103 ARG C N 1
ATOM 2535 C CA . ARG C 1 106 ? 10.509 36.594 -34.250 1.00 18.76 103 ARG C CA 1
ATOM 2536 C C . ARG C 1 106 ? 11.546 36.092 -33.262 1.00 20.44 103 ARG C C 1
ATOM 2537 O O . ARG C 1 106 ? 12.634 36.649 -33.147 1.00 21.17 103 ARG C O 1
ATOM 2545 N N . ARG C 1 107 ? 11.195 35.033 -32.538 1.00 22.44 104 ARG C N 1
ATOM 2546 C CA . ARG C 1 107 ? 12.089 34.499 -31.532 1.00 21.67 104 ARG C CA 1
ATOM 2547 C C . ARG C 1 107 ? 13.292 33.844 -32.198 1.00 18.54 104 ARG C C 1
ATOM 2548 O O . ARG C 1 107 ? 14.413 33.989 -31.733 1.00 21.34 104 ARG C O 1
ATOM 2556 N N . ALA C 1 108 ? 13.055 33.144 -33.307 1.00 20.53 105 ALA C N 1
ATOM 2557 C CA . ALA C 1 108 ? 14.147 32.479 -34.018 1.00 17.51 105 ALA C CA 1
ATOM 2558 C C . ALA C 1 108 ? 15.181 33.511 -34.473 1.00 19.13 105 ALA C C 1
ATOM 2559 O O . ALA C 1 108 ? 16.390 33.315 -34.316 1.00 20.34 105 ALA C O 1
ATOM 2561 N N . GLN C 1 109 ? 14.703 34.625 -35.006 1.00 19.24 106 GLN C N 1
ATOM 2562 C CA . GLN C 1 109 ? 15.589 35.719 -35.393 1.00 19.83 106 GLN C CA 1
ATOM 2563 C C . GLN C 1 109 ? 16.340 36.277 -34.187 1.00 23.33 106 GLN C C 1
ATOM 2564 O O . GLN C 1 109 ? 17.557 36.462 -34.235 1.00 25.21 106 GLN C O 1
ATOM 2570 N N . GLN C 1 110 ? 15.623 36.552 -33.105 1.00 22.64 107 GLN C N 1
ATOM 2571 C CA . GLN C 1 110 ? 16.282 37.026 -31.892 1.00 26.75 107 GLN C CA 1
ATOM 2572 C C . GLN C 1 110 ? 17.387 36.068 -31.447 1.00 24.43 107 GLN C C 1
ATOM 2573 O O . GLN C 1 110 ? 18.450 36.508 -31.006 1.00 29.11 107 GLN C O 1
ATOM 2579 N N . GLU C 1 111 ? 17.154 34.763 -31.584 1.00 22.32 108 GLU C N 1
ATOM 2580 C CA . GLU C 1 111 ? 18.138 33.763 -31.138 1.00 24.72 108 GLU C CA 1
ATOM 2581 C C . GLU C 1 111 ? 19.336 33.604 -32.089 1.00 29.73 108 GLU C C 1
ATOM 2582 O O . GLU C 1 111 ? 20.349 33.018 -31.722 1.00 28.65 108 GLU C O 1
ATOM 2588 N N . THR C 1 112 ? 19.215 34.118 -33.308 1.00 27.82 109 THR C N 1
ATOM 2589 C CA . THR C 1 112 ? 20.284 33.985 -34.291 1.00 26.65 109 THR C CA 1
ATOM 2590 C C . THR C 1 112 ? 21.251 35.172 -34.235 1.00 28.24 109 THR C C 1
ATOM 2591 O O . THR C 1 112 ? 20.820 36.317 -34.308 1.00 34.09 109 THR C O 1
#